Protein AF-A0A6C0K8R7-F1 (afdb_monomer)

Structure (mmCIF, N/CA/C/O backbone):
data_AF-A0A6C0K8R7-F1
#
_entry.id   AF-A0A6C0K8R7-F1
#
loop_
_atom_site.group_PDB
_atom_site.id
_atom_site.type_symbol
_atom_site.label_atom_id
_atom_site.label_alt_id
_atom_site.label_comp_id
_atom_site.label_asym_id
_atom_site.label_entity_id
_atom_site.label_seq_id
_atom_site.pdbx_PDB_ins_code
_atom_site.Cartn_x
_atom_site.Cartn_y
_atom_site.Cartn_z
_atom_site.occupancy
_atom_site.B_iso_or_equiv
_atom_site.auth_seq_id
_atom_site.auth_comp_id
_atom_site.auth_asym_id
_atom_site.auth_atom_id
_atom_site.pdbx_PDB_model_num
ATOM 1 N N . MET A 1 1 ? -29.263 11.176 30.320 1.00 55.31 1 MET A N 1
ATOM 2 C CA . MET A 1 1 ? -29.793 11.569 28.993 1.00 55.31 1 MET A CA 1
ATOM 3 C C . MET A 1 1 ? -28.751 12.268 28.086 1.00 55.31 1 MET A C 1
ATOM 5 O O . MET A 1 1 ? -29.152 12.866 27.101 1.00 55.31 1 MET A O 1
ATOM 9 N N . ASN A 1 2 ? -27.428 12.122 28.298 1.00 63.12 2 ASN A N 1
ATOM 10 C CA . ASN A 1 2 ? -26.408 12.902 27.553 1.00 63.12 2 ASN A CA 1
ATOM 11 C C . ASN A 1 2 ? -25.729 12.202 26.350 1.00 63.12 2 ASN A C 1
ATOM 13 O O . ASN A 1 2 ? -24.960 12.848 25.650 1.00 63.12 2 ASN A O 1
ATOM 17 N N . ASN A 1 3 ? -26.002 10.924 26.054 1.00 65.94 3 ASN A N 1
ATOM 18 C CA . ASN A 1 3 ? -25.268 10.202 24.993 1.00 65.94 3 ASN A CA 1
ATOM 19 C C . ASN A 1 3 ? -25.673 10.565 23.552 1.00 65.94 3 ASN A C 1
ATOM 21 O O . ASN A 1 3 ? -24.883 10.367 22.636 1.00 65.94 3 ASN A O 1
ATOM 25 N N . HIS A 1 4 ? -26.871 11.112 23.328 1.00 65.06 4 HIS A N 1
ATOM 26 C CA . HIS A 1 4 ? -27.330 11.425 21.968 1.00 65.06 4 HIS A CA 1
ATOM 27 C C . HIS A 1 4 ? -26.683 12.673 21.353 1.00 65.06 4 HIS A C 1
ATOM 29 O O . HIS A 1 4 ? -26.629 12.763 20.130 1.00 65.06 4 HIS A O 1
ATOM 35 N N . HIS A 1 5 ? -26.190 13.615 22.166 1.00 70.00 5 HIS A N 1
ATOM 36 C CA . HIS A 1 5 ? -25.461 14.782 21.647 1.00 70.00 5 HIS A CA 1
ATOM 37 C C . HIS A 1 5 ? -24.105 14.366 21.061 1.00 70.00 5 HIS A C 1
ATOM 39 O O . HIS A 1 5 ? -23.798 14.711 19.928 1.00 70.00 5 HIS A O 1
ATOM 45 N N . ASN A 1 6 ? -23.384 13.488 21.763 1.00 82.12 6 ASN A N 1
ATOM 46 C CA . ASN A 1 6 ? -22.041 13.047 21.382 1.00 82.12 6 ASN A CA 1
ATOM 47 C C . ASN A 1 6 ? -22.001 12.333 20.010 1.00 82.12 6 ASN A C 1
ATOM 49 O O . ASN A 1 6 ? -21.079 12.514 19.224 1.00 82.12 6 ASN A O 1
ATOM 53 N N . ILE A 1 7 ? -23.049 11.571 19.671 1.00 82.50 7 ILE A N 1
ATOM 54 C CA . ILE A 1 7 ? -23.133 10.878 18.372 1.00 82.50 7 ILE A CA 1
ATOM 55 C C . ILE A 1 7 ? -23.306 11.864 17.210 1.00 82.50 7 ILE A C 1
ATOM 57 O O . ILE A 1 7 ? -22.739 11.648 16.141 1.00 82.50 7 ILE A O 1
ATOM 61 N N . ARG A 1 8 ? -24.087 12.935 17.395 1.00 83.50 8 ARG A N 1
ATOM 62 C CA . ARG A 1 8 ? -24.300 13.932 16.336 1.00 83.50 8 ARG A CA 1
ATOM 63 C C . ARG A 1 8 ? -23.049 14.756 16.074 1.00 83.50 8 ARG A C 1
ATOM 65 O O . ARG A 1 8 ? -22.740 15.000 14.913 1.00 83.50 8 ARG A O 1
ATOM 72 N N . ASP A 1 9 ? -22.335 15.129 17.129 1.00 87.00 9 ASP A N 1
ATOM 73 C CA . ASP A 1 9 ? -21.089 15.886 17.005 1.00 87.00 9 ASP A CA 1
ATOM 74 C C . ASP A 1 9 ? -20.040 15.058 16.248 1.00 87.00 9 ASP A C 1
ATOM 76 O O . ASP A 1 9 ? -19.484 15.518 15.254 1.00 87.00 9 ASP A O 1
ATOM 80 N N . TYR A 1 10 ? -19.903 13.772 16.592 1.00 86.06 10 TYR A N 1
ATOM 81 C CA . TYR A 1 10 ? -19.020 12.857 15.865 1.00 86.06 10 TYR A CA 1
ATOM 82 C C . TYR A 1 10 ? -19.413 12.684 14.386 1.00 86.06 10 TYR A C 1
ATOM 84 O O . TYR A 1 10 ? -18.556 12.617 13.509 1.00 86.06 10 TYR A O 1
ATOM 92 N N . GLN A 1 11 ? -20.713 12.629 14.076 1.00 85.50 11 GLN A N 1
ATOM 93 C CA . GLN A 1 11 ? -21.182 12.557 12.687 1.00 85.50 11 GLN A CA 1
ATOM 94 C C . GLN A 1 11 ? -20.815 13.810 11.887 1.00 85.50 11 GLN A C 1
ATOM 96 O O . GLN A 1 11 ? -20.447 13.693 10.718 1.00 85.50 11 GLN A O 1
ATOM 101 N N . LEU A 1 12 ? -20.904 14.994 12.496 1.00 90.25 12 LEU A N 1
ATOM 102 C CA . LEU A 1 12 ? -20.517 16.246 11.850 1.00 90.25 12 LEU A CA 1
ATOM 103 C C . LEU A 1 12 ? -19.013 16.295 11.565 1.00 90.25 12 LEU A C 1
ATOM 105 O O . LEU A 1 12 ? -18.632 16.685 10.461 1.00 90.25 12 LEU A O 1
ATOM 109 N N . ASP A 1 13 ? -18.182 15.831 12.499 1.00 90.19 13 ASP A N 1
ATOM 110 C CA . ASP A 1 13 ? -16.731 15.752 12.306 1.00 90.19 13 ASP A CA 1
ATOM 111 C C . ASP A 1 13 ? -16.371 14.815 11.145 1.00 90.19 13 ASP A C 1
ATOM 113 O O . ASP A 1 13 ? -15.632 15.198 10.237 1.00 90.19 13 ASP A O 1
ATOM 117 N N . VAL A 1 14 ? -16.985 13.627 11.086 1.00 86.75 14 VAL A N 1
ATOM 118 C CA . VAL A 1 14 ? -16.752 12.677 9.985 1.00 86.75 14 VAL A CA 1
ATOM 119 C C . VAL A 1 14 ? -17.174 13.263 8.632 1.00 86.75 14 VAL A C 1
ATOM 121 O O . VAL A 1 14 ? -16.470 13.084 7.638 1.00 86.75 14 VAL A O 1
ATOM 124 N N . LEU A 1 15 ? -18.303 13.978 8.565 1.00 90.19 15 LEU A N 1
ATOM 125 C CA . LEU A 1 15 ? -18.754 14.637 7.332 1.00 90.19 15 LEU A CA 1
ATOM 126 C C . LEU A 1 15 ? -17.816 15.775 6.905 1.00 90.19 15 LEU A C 1
ATOM 128 O O . LEU A 1 15 ? -17.571 15.957 5.706 1.00 90.19 15 LEU A O 1
ATOM 132 N N . SER A 1 16 ? -17.281 16.523 7.871 1.00 94.44 16 SER A N 1
ATOM 133 C CA . SER A 1 16 ? -16.274 17.559 7.633 1.00 94.44 16 SER A CA 1
ATOM 134 C C . SER A 1 16 ? -15.007 16.957 7.017 1.00 94.44 16 SER A C 1
ATOM 136 O O . SER A 1 16 ? -14.563 17.403 5.954 1.00 94.44 16 SER A O 1
ATOM 138 N N . ASP A 1 17 ? -14.494 15.872 7.600 1.00 91.19 17 ASP A N 1
ATOM 139 C CA . ASP A 1 17 ? -13.303 15.167 7.115 1.00 91.19 17 ASP A CA 1
ATOM 140 C C . ASP A 1 17 ? -13.504 14.576 5.715 1.00 91.19 17 ASP A C 1
ATOM 142 O O . ASP A 1 17 ? -12.627 14.683 4.850 1.00 91.19 17 ASP A O 1
ATOM 146 N N . LEU A 1 18 ? -14.682 14.006 5.448 1.00 90.81 18 LEU A N 1
ATOM 147 C CA . LEU A 1 18 ? -15.062 13.510 4.123 1.00 90.81 18 LEU A CA 1
ATOM 148 C C . LEU A 1 18 ? -15.020 14.631 3.077 1.00 90.81 18 LEU A C 1
ATOM 150 O O . LEU A 1 18 ? -14.434 14.480 2.001 1.00 90.81 18 LEU A O 1
ATOM 154 N N . THR A 1 19 ? -15.605 15.779 3.417 1.00 92.94 19 THR A N 1
ATOM 155 C CA . THR A 1 19 ? -15.665 16.952 2.538 1.00 92.94 19 THR A CA 1
ATOM 156 C C . THR A 1 19 ? -14.264 17.499 2.261 1.00 92.94 19 THR A C 1
ATOM 158 O O . THR A 1 19 ? -13.918 17.797 1.112 1.00 92.94 19 THR A O 1
ATOM 161 N N . PHE A 1 20 ? -13.422 17.577 3.294 1.00 95.56 20 PHE A N 1
ATOM 162 C CA . PHE A 1 20 ? -12.032 18.009 3.175 1.00 95.56 20 PHE A CA 1
ATOM 163 C C . PHE A 1 20 ? -11.189 17.045 2.326 1.00 95.56 20 PHE A C 1
ATOM 165 O O . PHE A 1 20 ? -10.440 17.483 1.443 1.00 95.56 20 PHE A O 1
ATOM 172 N N . SER A 1 21 ? -11.336 15.736 2.548 1.00 91.62 21 SER A N 1
ATOM 173 C CA . SER A 1 21 ? -10.687 14.679 1.764 1.00 91.62 21 SER A CA 1
ATOM 174 C C . SER A 1 21 ? -11.024 14.816 0.281 1.00 91.62 21 SER A C 1
ATOM 176 O O . SER A 1 21 ? -10.126 14.813 -0.567 1.00 91.62 21 SER A O 1
ATOM 178 N N . ARG A 1 22 ? -12.301 15.052 -0.037 1.00 93.62 22 ARG A N 1
ATOM 179 C CA . ARG A 1 22 ? -12.772 15.236 -1.411 1.00 93.62 22 ARG A CA 1
ATOM 180 C C . ARG A 1 22 ? -12.157 16.459 -2.070 1.00 93.62 22 ARG A C 1
ATOM 182 O O . ARG A 1 22 ? -11.615 16.358 -3.173 1.00 93.62 22 ARG A O 1
ATOM 189 N N . ALA A 1 23 ? -12.201 17.609 -1.400 1.00 91.94 23 ALA A N 1
ATOM 190 C CA . ALA A 1 23 ? -11.602 18.837 -1.915 1.00 91.94 23 ALA A CA 1
ATOM 191 C C . ALA A 1 23 ? -10.094 18.663 -2.172 1.00 91.94 23 ALA A C 1
ATOM 193 O O . ALA A 1 23 ? -9.583 19.068 -3.219 1.00 91.94 23 ALA A O 1
ATOM 194 N N . SER A 1 24 ? -9.392 18.002 -1.249 1.00 89.81 24 SER A N 1
ATOM 195 C CA . SER A 1 24 ? -7.961 17.711 -1.363 1.00 89.81 24 SER A CA 1
ATOM 196 C C . SER A 1 24 ? -7.645 16.766 -2.523 1.00 89.81 24 SER A C 1
ATOM 198 O O . SER A 1 24 ? -6.700 17.017 -3.278 1.00 89.81 24 SER A O 1
ATOM 200 N N . PHE A 1 25 ? -8.449 15.714 -2.703 1.00 92.25 25 PHE A N 1
ATOM 201 C CA . PHE A 1 25 ? -8.304 14.750 -3.791 1.00 92.25 25 PHE A CA 1
ATOM 202 C C . PHE A 1 25 ? -8.411 15.439 -5.155 1.00 92.25 25 PHE A C 1
ATOM 204 O O . PHE A 1 25 ? -7.473 15.363 -5.949 1.00 92.25 25 PHE A O 1
ATOM 211 N N . PHE A 1 26 ? -9.486 16.194 -5.398 1.00 91.25 26 PHE A N 1
ATOM 212 C CA . PHE A 1 26 ? -9.700 16.861 -6.687 1.00 91.25 26 PHE A CA 1
ATOM 213 C C . PHE A 1 26 ? -8.732 18.023 -6.942 1.00 91.25 26 PHE A C 1
ATOM 215 O O . PHE A 1 26 ? -8.341 18.244 -8.086 1.00 91.25 26 PHE A O 1
ATOM 222 N N . ARG A 1 27 ? -8.288 18.744 -5.901 1.00 90.81 27 ARG A N 1
ATOM 223 C CA . ARG A 1 27 ? -7.300 19.826 -6.056 1.00 90.81 27 ARG A CA 1
ATOM 224 C C . ARG A 1 27 ? -5.923 19.299 -6.456 1.00 90.81 27 ARG A C 1
ATOM 226 O O . ARG A 1 27 ? -5.263 19.912 -7.287 1.00 90.81 27 ARG A O 1
ATOM 233 N N . ARG A 1 28 ? -5.468 18.200 -5.848 1.00 86.88 28 ARG A N 1
ATOM 234 C CA . ARG A 1 28 ? -4.124 17.650 -6.107 1.00 86.88 28 ARG A CA 1
ATOM 235 C C . ARG A 1 28 ? -4.037 16.853 -7.398 1.00 86.88 28 ARG A C 1
ATOM 237 O O . ARG A 1 28 ? -2.936 16.617 -7.881 1.00 86.88 28 ARG A O 1
ATOM 244 N N . HIS A 1 29 ? -5.171 16.445 -7.951 1.00 86.69 29 HIS A N 1
ATOM 245 C CA . HIS A 1 29 ? -5.168 15.506 -9.049 1.00 86.69 29 HIS A CA 1
ATOM 246 C C . HIS A 1 29 ? -6.162 15.905 -10.151 1.00 86.69 29 HIS A C 1
ATOM 248 O O . HIS A 1 29 ? -7.193 15.275 -10.377 1.00 86.69 29 HIS A O 1
ATOM 254 N N . SER A 1 30 ? -5.828 16.959 -10.888 1.00 81.31 30 SER A N 1
ATOM 255 C CA . SER A 1 30 ? -6.602 17.412 -12.051 1.00 81.31 30 SER A CA 1
ATOM 256 C C . SER A 1 30 ? -6.509 16.472 -13.268 1.00 81.31 30 SER A C 1
ATOM 258 O O . SER A 1 30 ? -7.314 16.594 -14.186 1.00 81.31 30 SER A O 1
ATOM 260 N N . GLY A 1 31 ? -5.563 15.522 -13.276 1.00 89.12 31 GLY A N 1
ATOM 261 C CA . GLY A 1 31 ? -5.297 14.600 -14.391 1.00 89.12 31 GLY A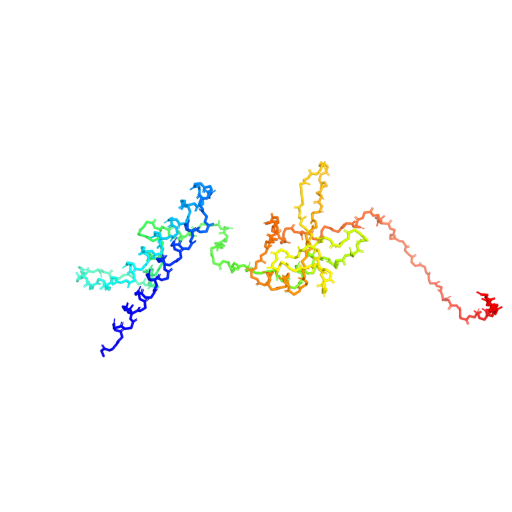 CA 1
ATOM 262 C C . GLY A 1 31 ? -5.511 13.112 -14.088 1.00 89.12 31 GLY A C 1
ATOM 263 O O . GLY A 1 31 ? -4.895 12.272 -14.740 1.00 89.12 31 GLY A O 1
ATOM 264 N N . ILE A 1 32 ? -6.314 12.752 -13.080 1.00 87.62 32 ILE A N 1
ATOM 265 C CA . ILE A 1 32 ? -6.469 11.338 -12.692 1.00 87.62 32 ILE A CA 1
ATOM 266 C C . ILE A 1 32 ? -7.195 10.546 -13.785 1.00 87.62 32 ILE A C 1
ATOM 268 O O . ILE A 1 32 ? -8.235 10.990 -14.280 1.00 87.62 32 ILE A O 1
ATOM 272 N N . PRO A 1 33 ? -6.752 9.310 -14.071 1.00 90.31 33 PRO A N 1
ATOM 273 C CA . PRO A 1 33 ? -7.563 8.330 -14.775 1.00 90.31 33 PRO A CA 1
ATOM 274 C C . PRO A 1 33 ? -8.977 8.190 -14.184 1.00 90.31 33 PRO A C 1
ATOM 276 O O . PRO A 1 33 ? -9.167 7.960 -12.988 1.00 90.31 33 PRO A O 1
ATOM 279 N N . LEU A 1 34 ? -9.987 8.234 -15.051 1.00 86.88 34 LEU A N 1
ATOM 280 C CA . LEU A 1 34 ? -11.407 8.243 -14.678 1.00 86.88 34 LEU A CA 1
ATOM 281 C C . LEU A 1 34 ? -11.838 7.058 -13.783 1.00 86.88 34 LEU A C 1
ATOM 283 O O . LEU A 1 34 ? -12.767 7.185 -12.986 1.00 86.88 34 LEU A O 1
ATOM 287 N N . HIS A 1 35 ? -11.152 5.913 -13.868 1.00 86.62 35 HIS A N 1
ATOM 288 C CA . HIS A 1 35 ? -11.441 4.743 -13.032 1.00 86.62 35 HIS A CA 1
ATOM 289 C C . HIS A 1 35 ? -11.125 4.965 -11.540 1.00 86.62 35 HIS A C 1
ATOM 291 O O . HIS A 1 35 ? -11.886 4.507 -10.690 1.00 86.62 35 HIS A O 1
ATOM 297 N N . LEU A 1 36 ? -10.062 5.705 -11.204 1.00 81.69 36 LEU A N 1
ATOM 298 C CA . LEU A 1 36 ? -9.713 6.008 -9.809 1.00 81.69 36 LEU A CA 1
ATOM 299 C C . LEU A 1 36 ? -10.690 7.014 -9.201 1.00 81.69 36 LEU A C 1
ATOM 301 O O . LEU A 1 36 ? -11.066 6.870 -8.042 1.00 81.69 36 LEU A O 1
ATOM 305 N N . ILE A 1 37 ? -11.161 7.979 -9.999 1.00 90.94 37 ILE A N 1
ATOM 306 C CA . ILE A 1 37 ? -12.223 8.907 -9.585 1.00 90.94 37 ILE A CA 1
ATOM 307 C C . ILE A 1 37 ? -13.489 8.119 -9.225 1.00 90.94 37 ILE A C 1
ATOM 309 O O . ILE A 1 37 ? -14.072 8.337 -8.167 1.00 90.94 37 ILE A O 1
ATOM 313 N N . ARG A 1 38 ? -13.890 7.150 -10.061 1.00 87.94 38 ARG A N 1
ATOM 314 C CA . ARG A 1 38 ? -15.043 6.280 -9.768 1.00 87.94 38 ARG A CA 1
ATOM 315 C C . ARG A 1 38 ? -14.850 5.465 -8.494 1.00 87.94 38 ARG A C 1
A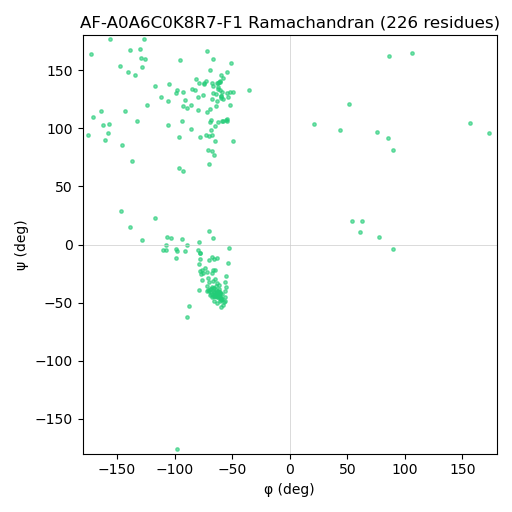TOM 317 O O . ARG A 1 38 ? -15.782 5.356 -7.707 1.00 87.94 38 ARG A O 1
ATOM 324 N N . MET A 1 39 ? -13.659 4.907 -8.290 1.00 82.94 39 MET A N 1
ATOM 325 C CA . MET A 1 39 ? -13.352 4.134 -7.088 1.00 82.94 39 MET A CA 1
ATOM 326 C C . MET A 1 39 ? -13.432 5.003 -5.825 1.00 82.94 39 MET A C 1
ATOM 328 O O . MET A 1 39 ? -14.056 4.592 -4.851 1.00 82.94 39 MET A O 1
ATOM 332 N N . TYR A 1 40 ? -12.880 6.221 -5.868 1.00 90.62 40 TYR A N 1
ATOM 333 C CA . TYR A 1 40 ? -12.981 7.190 -4.776 1.00 90.62 40 TYR A CA 1
ATOM 334 C C . TYR A 1 40 ? -14.444 7.519 -4.445 1.00 90.62 40 TYR A C 1
ATOM 336 O O . TYR A 1 40 ? -14.865 7.354 -3.303 1.00 90.62 40 TYR A O 1
ATOM 344 N N . LEU A 1 41 ? -15.241 7.894 -5.452 1.00 90.31 41 LEU A N 1
ATOM 345 C CA . LEU A 1 41 ? -16.658 8.236 -5.271 1.00 90.31 41 LEU A CA 1
ATOM 346 C C . LEU A 1 41 ? -17.492 7.047 -4.764 1.00 90.31 41 LEU A C 1
ATOM 348 O O . LEU A 1 41 ? -18.439 7.232 -3.998 1.00 90.31 41 LEU A O 1
ATOM 352 N N . ASN A 1 42 ? -17.151 5.819 -5.166 1.00 87.75 42 ASN A N 1
ATOM 353 C CA . ASN A 1 42 ? -17.820 4.617 -4.670 1.00 87.75 42 ASN A CA 1
ATOM 354 C C . ASN A 1 42 ? -17.533 4.396 -3.177 1.00 87.75 42 ASN A C 1
ATOM 356 O O . ASN A 1 42 ? -18.458 4.156 -2.404 1.00 87.75 42 ASN A O 1
ATOM 360 N N . ASN A 1 43 ? -16.275 4.548 -2.754 1.00 83.38 43 ASN A N 1
ATOM 361 C CA . ASN A 1 43 ? -15.898 4.456 -1.342 1.00 83.38 43 ASN A CA 1
ATOM 362 C C . ASN A 1 43 ? -16.555 5.572 -0.511 1.00 83.38 43 ASN A C 1
ATOM 364 O O . ASN A 1 43 ? -17.074 5.304 0.572 1.00 83.38 43 ASN A O 1
ATOM 368 N N . GLU A 1 44 ? -16.602 6.799 -1.043 1.00 91.31 44 GLU A N 1
ATOM 369 C CA . GLU A 1 44 ? -17.312 7.938 -0.440 1.00 91.31 44 GLU A CA 1
ATOM 370 C C . GLU A 1 44 ? -18.794 7.593 -0.208 1.00 91.31 44 GLU A C 1
ATOM 372 O O . GLU A 1 44 ? -19.316 7.729 0.898 1.00 91.31 44 GLU A O 1
ATOM 377 N N . THR A 1 45 ? -19.453 7.042 -1.231 1.00 89.69 45 THR A N 1
ATOM 378 C CA . THR A 1 45 ? -20.863 6.625 -1.172 1.00 89.69 45 THR A CA 1
ATOM 379 C C . THR A 1 45 ? -21.093 5.518 -0.140 1.00 89.69 45 THR A C 1
ATOM 381 O O . THR A 1 45 ? -22.091 5.535 0.582 1.00 89.69 45 THR A O 1
ATOM 384 N N . GLN A 1 46 ? -20.180 4.549 -0.035 1.00 84.81 46 GLN A N 1
ATOM 385 C CA . GLN A 1 46 ? -20.275 3.478 0.959 1.00 84.81 46 GLN A CA 1
ATOM 386 C C . GLN A 1 46 ? -20.168 4.013 2.389 1.00 84.81 46 GLN A C 1
ATOM 388 O O . GLN A 1 46 ? -20.986 3.640 3.229 1.00 84.81 46 GLN A O 1
ATOM 393 N N . MET A 1 47 ? -19.231 4.928 2.659 1.00 84.44 47 MET A N 1
ATOM 394 C CA . MET A 1 47 ? -19.127 5.568 3.974 1.00 84.44 47 MET A CA 1
ATOM 395 C C . MET A 1 47 ? -20.387 6.364 4.320 1.00 84.44 47 MET A C 1
ATOM 397 O O . MET A 1 47 ? -20.910 6.223 5.424 1.00 84.44 47 MET A O 1
ATOM 401 N N . MET A 1 48 ? -20.930 7.130 3.369 1.00 87.25 48 MET A N 1
ATOM 402 C CA . MET A 1 48 ? -22.173 7.881 3.581 1.00 87.25 48 MET A CA 1
ATOM 403 C C . MET A 1 48 ? -23.360 6.964 3.899 1.00 87.25 48 MET A C 1
ATOM 405 O O . MET A 1 48 ? -24.140 7.257 4.801 1.00 87.25 48 MET A O 1
ATOM 409 N N . ASN A 1 49 ? -23.472 5.818 3.221 1.00 87.06 49 ASN A N 1
ATOM 410 C CA . ASN A 1 49 ? -24.512 4.830 3.515 1.00 87.06 49 ASN A CA 1
ATOM 411 C C . ASN A 1 49 ? -24.357 4.197 4.906 1.00 87.06 49 ASN A C 1
ATOM 413 O O . ASN A 1 49 ? -25.357 3.922 5.569 1.00 87.06 49 ASN A O 1
ATOM 417 N N . LEU A 1 50 ? -23.125 3.950 5.357 1.00 83.06 50 LEU A N 1
ATOM 418 C CA . LEU A 1 50 ? -22.871 3.445 6.708 1.00 83.06 50 LEU A CA 1
ATOM 419 C C . LEU A 1 50 ? -23.263 4.479 7.763 1.00 83.06 50 LEU A C 1
ATOM 421 O O . LEU A 1 50 ? -23.946 4.133 8.724 1.00 83.06 50 LEU A O 1
ATOM 425 N N . LEU A 1 51 ? -22.897 5.746 7.558 1.00 85.88 51 LEU A N 1
ATOM 426 C CA . LEU A 1 51 ? -23.285 6.836 8.451 1.00 85.88 51 LEU A CA 1
ATOM 427 C C . LEU A 1 51 ? -24.806 7.010 8.502 1.00 85.88 51 LEU A C 1
ATOM 429 O O . LEU A 1 51 ? -25.353 7.119 9.598 1.00 85.88 51 LEU A O 1
ATOM 433 N N . ASP A 1 52 ? -25.501 6.943 7.359 1.00 87.88 52 ASP A N 1
ATOM 434 C CA . ASP A 1 52 ? -26.970 6.978 7.316 1.00 87.88 52 ASP A CA 1
ATOM 435 C C . ASP A 1 52 ? -27.571 5.848 8.162 1.00 87.88 52 ASP A C 1
ATOM 437 O O . ASP A 1 52 ? -28.395 6.093 9.045 1.00 87.88 52 ASP A O 1
ATOM 441 N N . ARG A 1 53 ? -27.097 4.610 7.976 1.00 84.31 53 ARG A N 1
ATOM 442 C CA . ARG A 1 53 ? -27.565 3.454 8.757 1.00 84.31 53 ARG A CA 1
ATOM 443 C C . ARG A 1 53 ? -27.317 3.610 10.254 1.00 84.31 53 ARG A C 1
ATOM 445 O O . ARG A 1 53 ? -28.199 3.270 11.035 1.00 84.31 53 ARG A O 1
ATOM 452 N N . LEU A 1 54 ? -26.156 4.127 10.650 1.00 82.31 54 LEU A N 1
ATOM 453 C CA . LEU A 1 54 ? -25.810 4.356 12.056 1.00 82.31 54 LEU A CA 1
ATOM 454 C C . LEU A 1 54 ? -26.598 5.517 12.676 1.00 82.31 54 LEU A C 1
ATOM 456 O O . LEU A 1 54 ? -26.839 5.528 13.880 1.00 82.31 54 LEU A O 1
ATOM 460 N N . SER A 1 55 ? -26.997 6.497 11.864 1.00 84.31 55 SER A N 1
ATOM 461 C CA . SER A 1 55 ? -27.797 7.640 12.309 1.00 84.31 55 SER A CA 1
ATOM 462 C C . SER A 1 55 ? -29.278 7.314 12.492 1.00 84.31 55 SER A C 1
ATOM 464 O O . SER A 1 55 ? -29.965 8.001 13.254 1.00 84.31 55 SER A O 1
ATOM 466 N N . ARG A 1 56 ? -29.782 6.266 11.826 1.00 84.81 56 ARG A N 1
ATOM 467 C CA . ARG A 1 56 ? -31.172 5.842 11.987 1.00 84.81 56 ARG A CA 1
ATOM 468 C C . ARG A 1 56 ? -31.374 5.300 13.402 1.00 84.81 56 ARG A C 1
ATOM 470 O O . ARG A 1 56 ? -30.671 4.372 13.805 1.00 84.81 56 ARG A O 1
ATOM 477 N N . PRO A 1 57 ? -32.347 5.832 14.163 1.00 82.50 57 PRO A N 1
ATOM 478 C CA . PRO A 1 57 ? -32.719 5.213 15.421 1.00 82.50 57 PRO A CA 1
ATOM 479 C C . PRO A 1 57 ? -33.154 3.765 15.150 1.00 82.50 57 PRO A C 1
ATOM 481 O O . PRO A 1 57 ? -33.770 3.506 14.108 1.00 82.50 57 PRO A O 1
ATOM 484 N N . PRO A 1 58 ? -32.840 2.818 16.053 1.00 76.12 58 PRO A N 1
ATOM 485 C CA . PRO A 1 58 ? -33.301 1.447 15.907 1.00 76.12 58 PRO A CA 1
ATOM 486 C C . PRO A 1 58 ? -34.818 1.479 15.737 1.00 76.12 58 PRO A C 1
ATOM 488 O O . PRO A 1 58 ? -35.516 2.120 16.529 1.00 76.12 58 PRO A O 1
ATOM 491 N N . LEU A 1 59 ? -35.317 0.842 14.672 1.00 77.56 59 LEU A N 1
ATOM 492 C CA . LEU A 1 59 ? -36.753 0.707 14.458 1.00 77.56 59 LEU A CA 1
ATOM 493 C C . LEU A 1 59 ? -37.335 0.135 15.747 1.00 77.56 59 LEU A C 1
ATOM 495 O O . LEU A 1 59 ? -36.909 -0.933 16.194 1.00 77.56 59 LEU A O 1
ATOM 499 N N . GLN A 1 60 ? -38.255 0.877 16.373 1.00 80.06 60 GLN A N 1
ATOM 500 C CA . GLN A 1 60 ? -38.976 0.354 17.524 1.00 80.06 60 GLN A CA 1
ATOM 501 C C . GLN A 1 60 ? -39.548 -1.001 17.112 1.00 80.06 60 GLN A C 1
ATOM 503 O O . GLN A 1 60 ? -40.105 -1.087 16.011 1.00 80.06 60 GLN A O 1
ATOM 508 N N . PRO A 1 61 ? -39.368 -2.050 17.934 1.00 69.56 61 PRO A N 1
ATOM 509 C CA . PRO A 1 61 ? -39.880 -3.366 17.609 1.00 69.56 61 PRO A CA 1
ATOM 510 C C . PRO A 1 61 ? -41.374 -3.219 17.339 1.00 69.56 61 PRO A C 1
ATOM 512 O O . PRO A 1 61 ? -42.159 -2.932 18.242 1.00 69.56 61 PRO A O 1
ATOM 515 N N . GLN A 1 62 ? -41.749 -3.348 16.065 1.00 76.19 62 GLN A N 1
ATOM 516 C CA . GLN A 1 62 ? -43.140 -3.515 15.686 1.00 76.19 62 GLN A CA 1
ATOM 517 C C . GLN A 1 62 ? -43.636 -4.724 16.483 1.00 76.19 62 GLN A C 1
ATOM 519 O O . GLN A 1 62 ? -42.918 -5.729 16.518 1.00 76.19 62 GLN A O 1
ATOM 524 N N . PRO A 1 63 ? -44.786 -4.633 17.173 1.00 73.44 63 PRO A N 1
ATOM 525 C CA . PRO A 1 63 ? -45.325 -5.760 17.914 1.00 73.44 63 PRO A CA 1
ATOM 526 C C . PRO A 1 63 ? -45.455 -6.938 16.949 1.00 73.44 63 PRO A C 1
ATOM 528 O O . PRO A 1 63 ? -46.280 -6.929 16.036 1.00 73.44 63 PRO A O 1
ATOM 531 N N . LEU A 1 64 ? -44.558 -7.910 17.110 1.00 64.44 64 LEU A N 1
ATOM 532 C CA . LEU A 1 64 ? -44.542 -9.114 16.301 1.00 64.44 64 LEU A CA 1
ATOM 533 C C . LEU A 1 64 ? -45.862 -9.850 16.564 1.00 64.44 64 LEU A C 1
ATOM 535 O O . LEU A 1 64 ? -46.247 -9.992 17.730 1.00 64.44 64 LEU A O 1
ATOM 539 N N . PRO A 1 65 ? -46.564 -10.336 15.525 1.00 74.50 65 PRO A N 1
ATOM 540 C CA . PRO A 1 65 ? -47.609 -11.326 15.742 1.00 74.50 65 PRO A CA 1
ATOM 541 C C . PRO A 1 65 ? -47.002 -12.515 16.514 1.00 74.50 65 PRO A C 1
ATOM 543 O O . PRO A 1 65 ? -45.807 -12.777 16.370 1.00 74.50 65 PRO A O 1
ATOM 546 N N . PRO A 1 66 ? -47.772 -13.217 17.360 1.00 64.25 66 PRO A N 1
ATOM 547 C CA . PRO A 1 66 ? -47.244 -14.273 18.218 1.00 64.25 66 PRO A CA 1
ATOM 548 C C . PRO A 1 66 ? -46.587 -15.379 17.378 1.00 64.25 66 PRO A C 1
ATOM 550 O O . PRO A 1 66 ? -47.267 -16.160 16.716 1.00 64.25 66 PRO A O 1
ATOM 553 N N . ILE A 1 67 ? -45.253 -15.424 17.402 1.00 56.31 67 ILE A N 1
ATOM 554 C CA . ILE A 1 67 ? -44.442 -16.456 16.751 1.00 56.31 67 ILE A CA 1
ATOM 555 C C . ILE A 1 67 ? -44.202 -17.572 17.767 1.00 56.31 67 ILE A C 1
ATOM 557 O O . ILE A 1 67 ? -43.719 -17.339 18.876 1.00 56.31 67 ILE A O 1
ATOM 561 N N . GLN A 1 68 ? -44.573 -18.789 17.375 1.00 53.69 68 GLN A N 1
ATOM 562 C CA . GLN A 1 68 ? -44.345 -20.011 18.136 1.00 53.69 68 GLN A CA 1
ATOM 563 C C . GLN A 1 68 ? -42.838 -20.272 18.263 1.00 53.69 68 GLN A C 1
ATOM 565 O O . GLN A 1 68 ? -42.094 -20.226 17.288 1.00 53.69 68 GLN A O 1
ATOM 570 N N . THR A 1 69 ? -42.392 -20.516 19.490 1.00 42.94 69 THR A N 1
ATOM 571 C CA . THR A 1 69 ? -40.988 -20.663 19.873 1.00 42.94 69 THR A CA 1
ATOM 572 C C . THR A 1 69 ? -40.396 -21.980 19.371 1.00 42.94 69 THR A C 1
ATOM 574 O O . THR A 1 69 ? -40.742 -23.042 19.890 1.00 42.94 69 THR A O 1
ATOM 577 N N . THR A 1 70 ? -39.435 -21.919 18.452 1.00 48.28 70 THR A N 1
ATOM 578 C CA . THR A 1 70 ? -38.418 -22.970 18.304 1.00 48.28 70 THR A CA 1
ATOM 579 C C . THR A 1 70 ? -37.060 -22.412 18.711 1.00 48.28 70 THR A C 1
ATOM 581 O O . THR A 1 70 ? -36.658 -21.333 18.291 1.00 48.28 70 THR A O 1
ATOM 584 N N . SER A 1 71 ? -36.431 -23.139 19.628 1.00 49.66 71 SER A N 1
ATOM 585 C CA . SER A 1 71 ? -35.243 -22.801 20.407 1.00 49.66 71 SER A CA 1
ATOM 586 C C . SER A 1 71 ? -33.953 -22.736 19.579 1.00 49.66 71 SER A C 1
ATOM 588 O O . SER A 1 71 ? -33.782 -23.544 18.670 1.00 49.66 71 SER A O 1
ATOM 590 N N . LEU A 1 72 ? -33.039 -21.871 20.048 1.00 54.84 72 LEU A N 1
ATOM 591 C CA . LEU A 1 72 ? -31.627 -21.643 19.684 1.00 54.84 72 LEU A CA 1
ATOM 592 C C . LEU A 1 72 ? -31.368 -20.693 18.505 1.00 54.84 72 LEU A C 1
ATOM 594 O O . LEU A 1 72 ? -31.211 -21.140 17.379 1.00 54.84 72 LEU A O 1
ATOM 598 N N . ASP A 1 73 ? -31.180 -19.399 18.800 1.00 42.84 73 ASP A N 1
ATOM 599 C CA . ASP A 1 73 ? -30.557 -18.463 17.855 1.00 42.84 73 ASP A CA 1
ATOM 600 C C . ASP A 1 73 ? -29.652 -17.434 18.555 1.00 42.84 73 ASP A C 1
ATOM 602 O O . ASP A 1 73 ? -30.082 -16.584 19.338 1.00 42.84 73 ASP A O 1
ATOM 606 N N . ILE A 1 74 ? -28.361 -17.527 18.242 1.00 54.06 74 ILE A N 1
ATOM 607 C CA . ILE A 1 74 ? -27.369 -16.456 18.387 1.00 54.06 74 ILE A CA 1
ATOM 608 C C . ILE A 1 74 ? -27.825 -15.316 17.454 1.00 54.06 74 ILE A C 1
ATOM 610 O O . ILE A 1 74 ? -28.276 -15.612 16.350 1.00 54.06 74 ILE A O 1
ATOM 614 N N . PRO A 1 75 ? -27.748 -14.022 17.822 1.00 50.28 75 PRO A N 1
ATOM 615 C CA . PRO A 1 75 ? -28.393 -12.961 17.048 1.00 50.28 75 PRO A CA 1
ATOM 616 C C . PRO A 1 75 ? -27.751 -12.769 15.658 1.00 50.28 75 PRO A C 1
ATOM 618 O O . PRO A 1 75 ? -26.820 -11.985 15.479 1.00 50.28 75 PRO A O 1
ATOM 621 N N . ILE A 1 76 ? -28.336 -13.427 14.651 1.00 56.09 76 ILE A N 1
ATOM 622 C CA . ILE A 1 76 ? -28.088 -13.294 13.199 1.00 56.09 76 ILE A CA 1
ATOM 623 C C . ILE A 1 76 ? -28.220 -11.834 12.710 1.00 56.09 76 ILE A C 1
ATOM 625 O O . ILE A 1 76 ? -27.687 -11.463 11.662 1.00 56.09 76 ILE A O 1
ATOM 629 N N . ASN A 1 77 ? -28.842 -10.962 13.511 1.00 54.06 77 ASN A N 1
ATOM 630 C CA . ASN A 1 77 ? -29.035 -9.542 13.219 1.00 54.06 77 ASN A CA 1
ATOM 631 C C . ASN A 1 77 ? -27.740 -8.769 12.925 1.00 54.06 77 ASN A C 1
ATOM 633 O O . ASN A 1 77 ? -27.773 -7.850 12.112 1.00 54.06 77 ASN A O 1
ATOM 637 N N . LEU A 1 78 ? -26.596 -9.122 13.526 1.00 56.62 78 LEU A N 1
ATOM 638 C CA . LEU A 1 78 ? -25.352 -8.384 13.259 1.00 56.62 78 LEU A CA 1
ATOM 639 C C . LEU A 1 78 ? -24.819 -8.654 11.841 1.00 56.62 78 LEU A C 1
ATOM 641 O O . LEU A 1 78 ? -24.361 -7.744 11.153 1.00 56.62 78 LEU A O 1
ATOM 645 N N . ILE A 1 79 ? -24.930 -9.903 11.385 1.00 53.25 79 ILE A N 1
ATOM 646 C CA . ILE A 1 79 ? -24.466 -10.335 10.061 1.00 53.25 79 ILE A CA 1
ATOM 647 C C . ILE A 1 79 ? -25.391 -9.758 8.979 1.00 53.25 79 ILE A C 1
ATOM 649 O O . ILE A 1 79 ? -24.932 -9.243 7.961 1.00 53.25 79 ILE A O 1
ATOM 653 N N . GLN A 1 80 ? -26.698 -9.733 9.234 1.00 53.19 80 GLN A N 1
ATOM 654 C CA . GLN A 1 80 ? -27.675 -9.157 8.309 1.00 53.19 80 GLN A CA 1
ATOM 655 C C . GLN A 1 80 ? -27.519 -7.632 8.152 1.00 53.19 80 GLN A C 1
ATOM 657 O O . GLN A 1 80 ? -27.734 -7.094 7.063 1.00 53.19 80 GLN A O 1
ATOM 662 N N . LEU A 1 81 ? -27.071 -6.937 9.207 1.00 59.12 81 LEU A N 1
ATOM 663 C CA . LEU A 1 81 ? -26.773 -5.501 9.173 1.00 59.12 81 LEU A CA 1
ATOM 664 C C . LEU A 1 81 ? -25.536 -5.174 8.315 1.00 59.12 81 LEU A C 1
ATOM 666 O O . LEU A 1 81 ? -25.518 -4.163 7.607 1.00 59.12 81 LEU A O 1
ATOM 670 N N . LEU A 1 82 ? -24.515 -6.036 8.376 1.00 58.53 82 LEU A N 1
ATOM 671 C CA . LEU A 1 82 ? -23.240 -5.872 7.673 1.00 58.53 82 LEU A CA 1
ATOM 672 C C . LEU A 1 82 ? -23.323 -6.251 6.189 1.00 58.53 82 LEU A C 1
ATOM 674 O O . LEU A 1 82 ? -22.757 -5.546 5.357 1.00 58.53 82 LEU A O 1
ATOM 678 N N . PHE A 1 83 ? -24.057 -7.311 5.839 1.00 64.88 83 PHE A N 1
ATOM 679 C CA . PHE A 1 83 ? -24.046 -7.863 4.477 1.00 64.88 83 PHE A CA 1
ATOM 680 C C . PHE A 1 83 ? -25.357 -7.649 3.692 1.00 64.88 83 PHE A C 1
ATOM 682 O O . PHE A 1 83 ? -25.407 -7.903 2.490 1.00 64.88 83 PHE A O 1
ATOM 689 N N . GLY A 1 84 ? -26.395 -7.091 4.326 1.00 47.34 84 GLY A N 1
ATOM 690 C CA . GLY A 1 84 ? -27.689 -6.806 3.698 1.00 47.34 84 GLY A CA 1
ATOM 691 C C . GLY A 1 84 ? -28.658 -7.992 3.731 1.00 47.34 84 GLY A C 1
ATOM 692 O O . GLY A 1 84 ? -28.273 -9.142 3.920 1.00 47.34 84 GLY A O 1
ATOM 693 N N . SER A 1 85 ? -29.949 -7.715 3.530 1.00 52.66 85 SER A N 1
ATOM 694 C CA . SER A 1 85 ? -31.057 -8.679 3.662 1.00 52.66 85 SER A CA 1
ATOM 695 C C . SER A 1 85 ? -31.026 -9.855 2.675 1.00 52.66 85 SER A C 1
ATOM 697 O O . SER A 1 85 ? -31.742 -10.827 2.889 1.00 52.66 85 SER A O 1
ATOM 699 N N . ASN A 1 86 ? -30.174 -9.795 1.646 1.00 48.47 86 ASN A N 1
ATOM 700 C CA . ASN A 1 86 ? -29.978 -10.865 0.662 1.00 48.47 86 ASN A CA 1
ATOM 701 C C . ASN A 1 86 ? -28.645 -11.613 0.839 1.00 48.47 86 ASN A C 1
ATOM 703 O O . ASN A 1 86 ? -28.293 -12.438 -0.001 1.00 48.47 86 ASN A O 1
ATOM 707 N N . ALA A 1 87 ? -27.881 -11.335 1.899 1.00 49.06 87 ALA A N 1
ATOM 708 C CA . ALA A 1 87 ? -26.674 -12.088 2.197 1.00 49.06 87 ALA A CA 1
ATOM 709 C C . ALA A 1 87 ? -27.039 -13.422 2.849 1.00 49.06 87 ALA A C 1
ATOM 711 O O . ALA A 1 87 ? -27.197 -13.536 4.064 1.00 49.06 87 ALA A O 1
ATOM 712 N N . THR A 1 88 ? -27.185 -14.451 2.021 1.00 48.03 88 THR A N 1
ATOM 713 C CA . THR A 1 88 ? -27.284 -15.830 2.489 1.00 48.03 88 THR A CA 1
ATOM 714 C C . THR A 1 88 ? -25.902 -16.280 2.961 1.00 48.03 88 THR A C 1
ATOM 716 O O . THR A 1 88 ? -25.073 -16.725 2.172 1.00 48.03 88 THR A O 1
ATOM 719 N N . VAL A 1 89 ? -25.627 -16.155 4.260 1.00 52.84 89 VAL A N 1
ATOM 720 C CA . VAL A 1 89 ? -24.539 -16.899 4.909 1.00 52.84 89 VAL A CA 1
ATOM 721 C C . VAL A 1 89 ? -24.967 -18.361 4.916 1.00 52.84 89 VAL A C 1
ATOM 723 O O . VAL A 1 89 ? -25.806 -18.775 5.713 1.00 52.84 89 VAL A O 1
ATOM 726 N N . GLY A 1 90 ? -24.468 -19.132 3.954 1.00 47.22 90 GLY A N 1
ATOM 727 C CA . GLY A 1 90 ? -24.745 -20.558 3.878 1.00 47.22 90 GLY A CA 1
ATOM 728 C C . GLY A 1 90 ? -24.192 -21.264 5.112 1.00 47.22 90 GLY A C 1
ATOM 729 O O . GLY A 1 90 ? -22.991 -21.500 5.203 1.00 47.22 90 GLY A O 1
ATOM 730 N N . LEU A 1 91 ? -25.068 -21.653 6.041 1.00 50.84 91 LEU A N 1
ATOM 731 C CA . LEU A 1 91 ? -24.806 -22.728 7.002 1.00 50.84 91 LEU A CA 1
ATOM 732 C C . LEU A 1 91 ? -24.793 -24.053 6.226 1.00 50.84 91 LEU A C 1
ATOM 734 O O . LEU A 1 91 ? -25.717 -24.859 6.291 1.00 50.84 91 LEU A O 1
ATOM 738 N N . GLY A 1 92 ? -23.766 -24.234 5.399 1.00 42.94 92 GLY A N 1
ATOM 739 C CA . GLY A 1 92 ? -23.569 -25.434 4.605 1.00 42.94 92 GLY A CA 1
ATOM 740 C C . GLY A 1 92 ? -23.188 -26.611 5.496 1.00 42.94 92 GLY A C 1
ATOM 741 O O . GLY A 1 92 ? -22.009 -26.844 5.748 1.00 42.94 92 GLY A O 1
ATOM 742 N N . GLN A 1 93 ? -24.178 -27.395 5.929 1.00 46.81 93 GLN A N 1
ATOM 743 C CA . GLN A 1 93 ? -23.998 -28.825 6.188 1.00 46.81 93 GLN A CA 1
ATOM 744 C C . GLN A 1 93 ? -23.752 -29.514 4.837 1.00 46.81 93 GLN A C 1
ATOM 746 O O . GLN A 1 93 ? -24.661 -30.044 4.207 1.00 46.81 93 GLN A O 1
ATOM 751 N N . GLY A 1 94 ? -22.520 -29.439 4.342 1.00 47.66 94 GLY A N 1
ATOM 752 C CA . GLY A 1 94 ? -22.152 -29.977 3.038 1.00 47.66 94 GLY A CA 1
ATOM 753 C C . GLY A 1 94 ? -20.649 -30.177 2.940 1.00 47.66 94 GLY A C 1
ATOM 754 O O . GLY A 1 94 ? -19.925 -29.262 2.583 1.00 47.66 94 GLY A O 1
ATOM 755 N N . GLN A 1 95 ? -20.213 -31.370 3.340 1.00 48.41 95 GLN A N 1
ATOM 756 C CA . GLN A 1 95 ? -18.931 -32.027 3.064 1.00 48.41 95 GLN A CA 1
ATOM 757 C C . GLN A 1 95 ? -17.730 -31.147 2.639 1.00 48.41 95 GLN A C 1
ATOM 759 O O . GLN A 1 95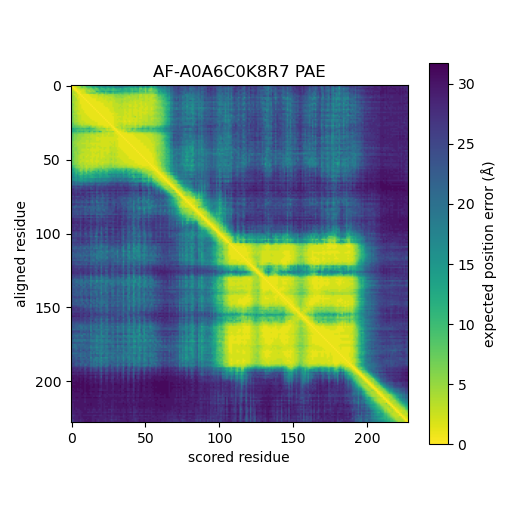 ? -17.544 -30.815 1.474 1.00 48.41 95 GLN A O 1
ATOM 764 N N . GLY A 1 96 ? -16.809 -30.935 3.584 1.00 46.84 96 GLY A N 1
ATOM 765 C CA . GLY A 1 96 ? -15.372 -31.084 3.315 1.00 46.84 96 GLY A CA 1
ATOM 766 C C . GLY A 1 96 ? -14.576 -29.880 2.808 1.00 46.84 96 GLY A C 1
ATOM 767 O O . GLY A 1 96 ? -13.358 -29.999 2.715 1.00 46.84 96 GLY A O 1
ATOM 768 N N . ILE A 1 97 ? -15.191 -28.728 2.540 1.00 50.09 97 ILE A N 1
ATOM 769 C CA . ILE A 1 97 ? -14.449 -27.491 2.245 1.00 50.09 97 ILE A CA 1
ATOM 770 C C . ILE A 1 97 ? -14.547 -26.598 3.478 1.00 50.09 97 ILE A C 1
ATOM 772 O O . ILE A 1 97 ? -15.601 -26.041 3.775 1.00 50.09 97 ILE A O 1
ATOM 776 N N . GLN A 1 98 ? -13.466 -26.538 4.259 1.00 53.22 98 GLN A N 1
ATOM 777 C CA . GLN A 1 98 ? -13.416 -25.720 5.467 1.00 53.22 98 GLN A CA 1
ATOM 778 C C . GLN A 1 98 ? -13.704 -24.255 5.113 1.00 53.22 98 GLN A C 1
ATOM 780 O O . GLN A 1 98 ? -13.070 -23.679 4.233 1.00 53.22 98 GLN A O 1
ATOM 785 N N . ASN A 1 99 ? -14.694 -23.670 5.787 1.00 47.50 99 ASN A N 1
ATOM 786 C CA . ASN A 1 99 ? -15.102 -22.280 5.627 1.00 47.50 99 ASN A CA 1
ATOM 787 C C . ASN A 1 99 ? -13.969 -21.333 6.076 1.00 47.50 99 ASN A C 1
ATOM 789 O O . ASN A 1 99 ? -13.949 -20.896 7.223 1.00 47.50 99 ASN A O 1
ATOM 793 N N . GLN A 1 100 ? -13.067 -20.975 5.157 1.00 59.62 100 GLN A N 1
ATOM 794 C CA . GLN A 1 100 ? -11.954 -20.023 5.347 1.00 59.62 100 GLN A CA 1
ATOM 795 C C . GLN A 1 100 ? -12.400 -18.564 5.575 1.00 59.62 100 GLN A C 1
ATOM 797 O O . GLN A 1 100 ? -11.579 -17.654 5.617 1.00 59.62 100 GLN A O 1
ATOM 802 N N . PHE A 1 101 ? -13.701 -18.291 5.702 1.00 52.72 101 PHE A N 1
ATOM 803 C CA . PHE A 1 101 ? -14.207 -16.922 5.842 1.00 52.72 101 PHE A CA 1
ATOM 804 C C . PHE A 1 101 ? -13.753 -16.247 7.147 1.00 52.72 101 PHE A C 1
ATOM 806 O O . PHE A 1 101 ? -13.579 -15.032 7.183 1.00 52.72 101 PHE A O 1
ATOM 813 N N . TRP A 1 102 ? -13.542 -17.039 8.203 1.00 49.28 102 TRP A N 1
ATOM 814 C CA . TRP A 1 102 ? -13.047 -16.567 9.500 1.00 49.28 102 TRP A CA 1
ATOM 815 C C . TRP A 1 102 ? -11.568 -16.871 9.732 1.00 49.28 102 TRP A C 1
ATOM 817 O O . TRP A 1 102 ? -11.080 -16.623 10.837 1.00 49.28 102 TRP A O 1
ATOM 827 N N . ASP A 1 103 ? -10.850 -17.403 8.735 1.00 49.62 103 ASP A N 1
ATOM 828 C CA . ASP A 1 103 ? -9.405 -17.544 8.879 1.00 49.62 103 ASP A CA 1
ATOM 829 C C . ASP A 1 103 ? -8.812 -16.157 9.098 1.00 49.62 103 ASP A C 1
ATOM 831 O O . ASP A 1 103 ? -9.103 -15.207 8.366 1.00 49.62 103 ASP A O 1
ATOM 835 N N . ALA A 1 104 ? -8.011 -16.037 10.158 1.00 54.47 104 ALA A N 1
ATOM 836 C CA . ALA A 1 104 ? -7.354 -14.794 10.506 1.00 54.47 104 ALA A CA 1
ATOM 837 C C . ALA A 1 104 ? -6.543 -14.330 9.294 1.00 54.47 104 ALA A C 1
ATOM 839 O O . ALA A 1 104 ? -5.512 -14.922 8.962 1.00 54.47 104 ALA A O 1
ATOM 840 N N . VAL A 1 105 ? -7.028 -13.283 8.618 1.00 63.34 105 VAL A N 1
ATOM 841 C CA . VAL A 1 105 ? -6.317 -12.664 7.502 1.00 63.34 105 VAL A CA 1
ATOM 842 C C . VAL A 1 105 ? -4.974 -12.230 8.058 1.00 63.34 105 VAL A C 1
ATOM 844 O O . VAL A 1 105 ? -4.897 -11.306 8.862 1.00 63.34 105 VAL A O 1
ATOM 847 N N . THR A 1 106 ? -3.915 -12.951 7.700 1.00 63.41 106 THR A N 1
ATOM 848 C CA . THR A 1 106 ? -2.575 -12.655 8.192 1.00 63.41 106 THR A CA 1
ATOM 849 C C . THR A 1 106 ? -2.156 -11.342 7.552 1.00 63.41 106 THR A C 1
ATOM 851 O O . THR A 1 106 ? -1.909 -11.284 6.347 1.00 63.41 106 THR A O 1
ATOM 854 N N . ILE A 1 107 ? -2.177 -10.270 8.345 1.00 81.19 107 ILE A N 1
ATOM 855 C CA . ILE A 1 107 ? -2.003 -8.908 7.833 1.00 81.19 107 ILE A CA 1
ATOM 856 C C . ILE A 1 107 ? -0.520 -8.633 7.523 1.00 81.19 107 ILE A C 1
ATOM 858 O O . ILE A 1 107 ? -0.235 -7.865 6.615 1.00 81.19 107 ILE A O 1
ATOM 862 N N . GLY A 1 108 ? 0.423 -9.323 8.177 1.00 91.12 108 GLY A N 1
ATOM 863 C CA . GLY A 1 108 ? 1.868 -9.149 7.974 1.00 91.12 108 GLY A CA 1
ATOM 864 C C . GLY A 1 108 ? 2.639 -10.449 7.734 1.00 91.12 108 GLY A C 1
ATOM 865 O O . GLY A 1 108 ? 2.119 -11.549 7.939 1.00 91.12 108 GLY A O 1
ATOM 866 N N . LEU A 1 109 ? 3.896 -10.310 7.306 1.00 93.75 109 LEU A N 1
ATOM 867 C CA . LEU A 1 109 ? 4.852 -11.416 7.219 1.00 93.75 109 LEU A CA 1
ATOM 868 C C . LEU A 1 109 ? 5.314 -11.829 8.620 1.00 93.75 109 LEU A C 1
ATOM 870 O O . LEU A 1 109 ? 5.595 -10.984 9.472 1.00 93.75 109 LEU A O 1
ATOM 874 N N . THR A 1 110 ? 5.464 -13.133 8.852 1.00 93.06 110 THR A N 1
ATOM 875 C CA . THR A 1 110 ? 6.174 -13.609 10.047 1.00 93.06 110 THR A CA 1
ATOM 876 C C . THR A 1 110 ? 7.659 -13.226 9.972 1.00 93.06 110 THR A C 1
ATOM 878 O O . THR A 1 110 ? 8.184 -13.029 8.874 1.00 93.06 110 THR A O 1
ATOM 881 N N . PRO A 1 111 ? 8.395 -13.180 11.099 1.00 94.31 111 PRO A N 1
ATOM 882 C CA . PRO A 1 111 ? 9.836 -12.929 11.067 1.00 94.31 111 PRO A CA 1
ATOM 883 C C . PRO A 1 111 ? 10.610 -13.907 10.170 1.00 94.31 111 PRO A C 1
ATOM 885 O O . PRO A 1 111 ? 11.534 -13.491 9.475 1.00 94.31 111 PRO A O 1
ATOM 888 N N . GLN A 1 112 ? 10.210 -15.189 10.125 1.00 93.56 112 GLN A N 1
ATOM 889 C CA . GLN A 1 112 ? 10.836 -16.162 9.220 1.00 93.56 112 GLN A CA 1
ATOM 890 C C . GLN A 1 112 ? 10.525 -15.854 7.752 1.00 93.56 112 GLN A C 1
ATOM 892 O O . GLN A 1 112 ? 11.413 -15.943 6.910 1.00 93.56 112 GLN A O 1
ATOM 897 N N . GLN A 1 113 ? 9.287 -15.464 7.441 1.00 93.56 113 GLN A N 1
ATOM 898 C CA . GLN A 1 113 ? 8.904 -15.072 6.085 1.00 93.56 113 GLN A CA 1
ATOM 899 C C . GLN A 1 113 ? 9.617 -13.793 5.647 1.00 93.56 113 GLN A C 1
ATOM 901 O O . GLN A 1 113 ? 10.091 -13.728 4.521 1.00 93.56 113 GLN A O 1
ATOM 906 N N . PHE A 1 114 ? 9.748 -12.799 6.528 1.00 95.50 114 PHE A N 1
ATOM 907 C CA . PHE A 1 114 ? 10.509 -11.584 6.248 1.00 95.50 114 PHE A CA 1
ATOM 908 C C . PHE A 1 114 ? 11.980 -11.906 5.960 1.00 95.50 114 PHE A C 1
ATOM 910 O O . PHE A 1 114 ? 12.525 -11.422 4.971 1.00 95.50 114 PHE A O 1
ATOM 917 N N . ALA A 1 115 ? 12.606 -12.767 6.769 1.00 94.81 115 ALA A N 1
ATOM 918 C CA . ALA A 1 115 ? 13.982 -13.206 6.547 1.00 94.81 115 ALA A CA 1
ATOM 919 C C . ALA A 1 115 ? 14.155 -14.008 5.244 1.00 94.81 115 ALA A C 1
ATOM 921 O O . ALA A 1 115 ? 15.174 -13.869 4.584 1.00 94.81 115 ALA A O 1
ATOM 922 N N . ALA A 1 116 ? 13.168 -14.819 4.850 1.00 93.44 116 ALA A N 1
ATOM 923 C CA . ALA A 1 116 ? 13.201 -15.561 3.587 1.00 93.44 116 ALA A CA 1
ATOM 924 C C . ALA A 1 116 ? 12.912 -14.678 2.360 1.00 93.44 116 ALA A C 1
ATOM 926 O O . ALA A 1 116 ? 13.404 -14.951 1.269 1.00 93.44 116 ALA A O 1
ATOM 927 N N . ALA A 1 117 ? 12.106 -13.629 2.530 1.00 94.75 117 ALA A N 1
ATOM 928 C CA . ALA A 1 117 ? 11.681 -12.732 1.460 1.00 94.75 117 ALA A CA 1
ATOM 929 C C . ALA A 1 117 ? 12.600 -11.522 1.260 1.00 94.75 117 ALA A C 1
ATOM 931 O O . ALA A 1 117 ? 12.379 -10.729 0.340 1.00 94.75 117 ALA A O 1
ATOM 932 N N . THR A 1 118 ? 13.597 -11.349 2.125 1.00 95.94 118 THR A N 1
ATOM 933 C CA . THR A 1 118 ? 14.550 -10.245 2.051 1.00 95.94 118 THR A CA 1
ATOM 934 C C . THR A 1 118 ? 15.981 -10.753 2.107 1.00 95.94 118 THR A C 1
ATOM 936 O O . THR A 1 118 ? 16.267 -11.797 2.684 1.00 95.94 118 THR A O 1
ATOM 939 N N . ARG A 1 119 ? 16.900 -9.997 1.515 1.00 95.81 119 ARG A N 1
ATOM 940 C CA . ARG A 1 119 ? 18.342 -10.173 1.707 1.00 95.81 119 ARG A CA 1
ATOM 941 C C . ARG A 1 119 ? 18.975 -8.840 2.072 1.00 95.81 119 ARG A C 1
ATOM 943 O O . ARG A 1 119 ? 18.390 -7.787 1.829 1.00 95.81 119 ARG A O 1
ATOM 950 N N . GLU A 1 120 ? 20.160 -8.882 2.664 1.00 96.50 120 GLU A N 1
ATOM 951 C CA . GLU A 1 120 ? 20.929 -7.668 2.926 1.00 96.50 120 GLU A CA 1
ATOM 952 C C . GLU A 1 120 ? 21.286 -6.971 1.610 1.00 96.50 120 GLU A C 1
ATOM 954 O O . GLU A 1 120 ? 21.651 -7.630 0.633 1.00 96.50 120 GLU A O 1
ATOM 959 N N . TYR A 1 121 ? 21.110 -5.649 1.580 1.00 93.12 121 TYR A N 1
ATOM 960 C CA . TYR A 1 121 ? 21.434 -4.841 0.414 1.00 93.12 121 TYR A CA 1
ATOM 961 C C . TYR A 1 121 ? 22.941 -4.902 0.157 1.00 93.12 121 TYR A C 1
ATOM 963 O O . TYR A 1 121 ? 23.738 -4.512 1.011 1.00 93.12 121 TYR A O 1
ATOM 971 N N . GLN A 1 122 ? 23.332 -5.402 -1.013 1.00 89.62 122 GLN A N 1
ATOM 972 C CA . GLN A 1 122 ? 24.723 -5.389 -1.444 1.00 89.62 122 GLN A CA 1
ATOM 973 C C . GLN A 1 122 ? 24.944 -4.138 -2.277 1.00 89.62 122 GLN A C 1
ATOM 975 O O . GLN A 1 122 ? 24.478 -4.046 -3.409 1.00 89.62 122 GLN A O 1
ATOM 980 N N . ASN A 1 123 ? 25.644 -3.173 -1.687 1.00 80.75 123 ASN A N 1
ATOM 981 C CA . ASN A 1 123 ? 26.033 -1.951 -2.365 1.00 80.75 123 ASN A CA 1
ATOM 982 C C . ASN A 1 123 ? 27.001 -2.306 -3.505 1.00 80.75 123 ASN A C 1
ATOM 984 O O . ASN A 1 123 ? 28.163 -2.631 -3.270 1.00 80.75 123 ASN A O 1
ATOM 988 N N . THR A 1 124 ? 26.498 -2.319 -4.735 1.00 76.25 124 THR A N 1
ATOM 989 C CA . THR A 1 124 ? 27.343 -2.291 -5.931 1.00 76.25 124 THR A CA 1
ATOM 990 C C . THR A 1 124 ? 27.741 -0.845 -6.186 1.00 76.25 124 THR A C 1
ATOM 992 O O . THR A 1 124 ? 26.879 0.011 -6.047 1.00 76.25 124 THR A O 1
ATOM 995 N N . ASP A 1 125 ? 28.966 -0.561 -6.637 1.00 72.19 125 ASP A N 1
ATOM 996 C CA . ASP A 1 125 ? 29.497 0.801 -6.892 1.00 72.19 125 ASP A CA 1
ATOM 997 C C . ASP A 1 125 ? 28.627 1.716 -7.804 1.00 72.19 125 ASP A C 1
ATOM 999 O O . ASP A 1 125 ? 28.948 2.880 -8.010 1.00 72.19 125 ASP A O 1
ATOM 1003 N N . LEU A 1 126 ? 27.509 1.216 -8.343 1.00 64.25 126 LEU A N 1
ATOM 1004 C CA . LEU A 1 126 ? 26.470 1.950 -9.078 1.00 64.25 126 LEU A CA 1
ATOM 1005 C C . LEU A 1 126 ? 25.287 2.430 -8.199 1.00 64.25 126 LEU A C 1
ATOM 1007 O O . LEU A 1 126 ? 24.309 2.953 -8.722 1.00 64.25 126 LEU A O 1
ATOM 1011 N N . ALA A 1 127 ? 25.343 2.238 -6.880 1.00 60.06 127 ALA A N 1
ATOM 1012 C CA . ALA A 1 127 ? 24.231 2.407 -5.935 1.00 60.06 127 ALA A CA 1
ATOM 1013 C C . ALA A 1 127 ? 23.900 3.851 -5.513 1.00 60.06 127 ALA A C 1
ATOM 1015 O O . ALA A 1 127 ? 23.038 4.042 -4.652 1.00 60.06 127 ALA A O 1
ATOM 1016 N N . GLU A 1 128 ? 24.583 4.872 -6.036 1.00 66.81 128 GLU A N 1
ATOM 1017 C CA . GLU A 1 128 ? 24.411 6.250 -5.542 1.00 66.81 128 GLU A CA 1
ATOM 1018 C C . GLU A 1 128 ? 23.008 6.835 -5.810 1.00 66.81 128 GLU A C 1
ATOM 1020 O O . GLU A 1 128 ? 22.639 7.839 -5.200 1.00 66.81 128 GLU A O 1
ATOM 1025 N N . GLU A 1 129 ? 22.189 6.188 -6.645 1.00 80.81 129 GLU A N 1
ATOM 1026 C CA . GLU A 1 129 ? 20.880 6.708 -7.064 1.00 80.81 129 GLU A CA 1
ATOM 1027 C C . GLU A 1 129 ? 19.661 5.999 -6.449 1.00 80.81 129 GLU A C 1
ATOM 1029 O O . GLU 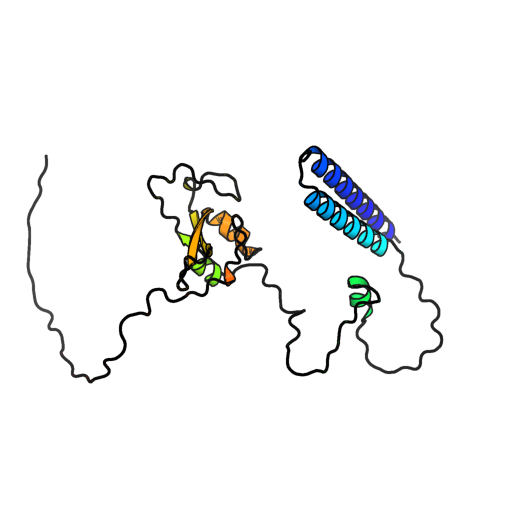A 1 129 ? 18.532 6.466 -6.628 1.00 80.81 129 GLU A O 1
ATOM 1034 N N . ASP A 1 130 ? 19.840 4.924 -5.676 1.00 90.94 130 ASP A N 1
ATOM 1035 C CA . ASP A 1 130 ? 18.690 4.183 -5.152 1.00 90.94 130 ASP A CA 1
ATOM 1036 C C . ASP A 1 130 ? 18.008 4.919 -3.983 1.00 90.94 130 ASP A C 1
ATOM 1038 O O . ASP A 1 130 ? 18.630 5.312 -2.988 1.00 90.94 130 ASP A O 1
ATOM 1042 N N . GLN A 1 131 ? 16.685 5.090 -4.091 1.00 95.31 131 GLN A N 1
ATOM 1043 C CA . GLN A 1 131 ? 15.836 5.743 -3.090 1.00 95.31 131 GLN A CA 1
ATOM 1044 C C . GLN A 1 131 ? 14.808 4.773 -2.507 1.00 95.31 131 GLN A C 1
ATOM 1046 O O . GLN A 1 131 ? 14.116 4.046 -3.222 1.00 95.31 131 GLN A O 1
ATOM 1051 N N . CYS A 1 132 ? 14.641 4.812 -1.187 1.00 96.62 132 CYS A N 1
ATOM 1052 C CA . CYS A 1 132 ? 13.625 4.031 -0.499 1.00 96.62 132 CYS A CA 1
ATOM 1053 C C . CYS A 1 132 ? 12.235 4.578 -0.832 1.00 96.62 132 CYS A C 1
ATOM 1055 O O . CYS A 1 132 ? 11.887 5.691 -0.446 1.00 96.62 132 CYS A O 1
ATOM 1057 N N . CYS A 1 133 ? 11.382 3.784 -1.480 1.00 97.00 133 CYS A N 1
ATOM 1058 C CA . CYS A 1 133 ? 10.059 4.255 -1.906 1.00 97.00 133 CYS A CA 1
ATOM 1059 C C . CYS A 1 133 ? 9.083 4.556 -0.748 1.00 97.00 133 CYS A C 1
ATOM 1061 O O . CYS A 1 133 ? 8.003 5.094 -0.986 1.00 97.00 133 CYS A O 1
ATOM 1063 N N . ILE A 1 134 ? 9.423 4.172 0.490 1.00 96.69 134 ILE A N 1
ATOM 1064 C CA . ILE A 1 134 ? 8.584 4.386 1.678 1.00 96.69 134 ILE A CA 1
ATOM 1065 C C . ILE A 1 134 ? 8.868 5.756 2.307 1.00 96.69 134 ILE A C 1
ATOM 1067 O O . ILE A 1 134 ? 7.933 6.521 2.523 1.00 96.69 134 ILE A O 1
ATOM 1071 N N . CYS A 1 135 ? 10.132 6.069 2.607 1.00 97.56 135 CYS A N 1
ATOM 1072 C CA . CYS A 1 135 ? 10.519 7.341 3.236 1.00 97.56 135 CYS A CA 1
ATOM 1073 C C . CYS A 1 135 ? 11.046 8.391 2.245 1.00 97.56 135 CYS A C 1
ATOM 1075 O O . CYS A 1 135 ? 11.172 9.549 2.621 1.00 97.56 135 CYS A O 1
ATOM 1077 N N . GLN A 1 136 ? 11.319 8.003 0.994 1.00 96.00 136 GLN A N 1
ATOM 1078 C CA . GLN A 1 136 ? 11.894 8.847 -0.064 1.00 96.00 136 GLN A CA 1
ATOM 1079 C C . GLN A 1 136 ? 13.312 9.370 0.237 1.00 96.00 136 GLN A C 1
ATOM 1081 O O . GLN A 1 136 ? 13.763 10.332 -0.376 1.00 96.00 136 GLN A O 1
ATOM 1086 N N . GLU A 1 137 ? 14.033 8.725 1.156 1.00 96.12 137 GLU A N 1
ATOM 1087 C CA . GLU A 1 137 ? 15.448 8.997 1.437 1.00 96.12 137 GLU A CA 1
ATOM 1088 C C . GLU A 1 137 ? 16.356 8.031 0.651 1.00 96.12 137 GLU A C 1
ATOM 1090 O O . GLU A 1 137 ? 15.922 6.952 0.234 1.00 96.12 137 GLU A O 1
ATOM 1095 N N . SER A 1 138 ? 17.627 8.402 0.455 1.00 94.56 138 SER A N 1
ATOM 1096 C CA . SER A 1 138 ? 18.610 7.541 -0.222 1.00 94.56 138 SER A CA 1
ATOM 1097 C C . SER A 1 138 ? 18.862 6.250 0.564 1.00 94.56 138 SER A C 1
ATOM 1099 O O . SER A 1 138 ? 18.970 6.270 1.787 1.00 94.56 138 SER A O 1
ATOM 1101 N N . ILE A 1 139 ? 18.980 5.120 -0.134 1.00 94.88 139 ILE A N 1
ATOM 1102 C CA . ILE A 1 139 ? 19.201 3.782 0.443 1.00 94.88 139 ILE A CA 1
ATOM 1103 C C . ILE A 1 139 ? 20.552 3.660 1.162 1.00 94.88 139 ILE A C 1
ATOM 1105 O O . ILE A 1 139 ? 20.697 2.818 2.049 1.00 94.88 139 ILE A O 1
ATOM 1109 N N . SER A 1 140 ? 21.516 4.523 0.831 1.00 92.00 140 SER A N 1
ATOM 1110 C CA . SER A 1 140 ? 22.862 4.532 1.414 1.00 92.00 140 SER A CA 1
ATOM 1111 C C . SER A 1 140 ? 22.940 5.156 2.813 1.00 92.00 140 SER A C 1
ATOM 1113 O O . SER A 1 140 ? 23.956 5.005 3.489 1.00 92.00 140 SER A O 1
ATOM 1115 N N . THR A 1 141 ? 21.889 5.844 3.274 1.00 89.56 141 THR A N 1
ATOM 1116 C CA . THR A 1 141 ? 21.906 6.560 4.563 1.00 89.56 141 THR A CA 1
ATOM 1117 C C . THR A 1 141 ? 21.870 5.633 5.777 1.00 89.56 141 THR A C 1
ATOM 1119 O O . THR A 1 141 ? 22.300 6.027 6.861 1.00 89.56 141 THR A O 1
ATOM 1122 N N . GLU A 1 142 ? 21.361 4.410 5.623 1.00 93.19 142 GLU A N 1
ATOM 1123 C CA . GLU A 1 142 ? 21.193 3.447 6.711 1.00 93.19 142 GLU A CA 1
ATOM 1124 C C . GLU A 1 142 ? 21.146 1.997 6.201 1.00 93.19 142 GLU A C 1
ATOM 1126 O O . GLU A 1 142 ? 21.182 1.727 5.001 1.00 93.19 142 GLU A O 1
ATOM 1131 N N . ALA A 1 143 ? 21.061 1.040 7.131 1.00 95.75 143 ALA A N 1
ATOM 1132 C CA . ALA A 1 143 ? 20.981 -0.378 6.800 1.00 95.75 143 ALA A CA 1
ATOM 1133 C C . ALA A 1 143 ? 19.744 -0.684 5.942 1.00 95.75 143 ALA A C 1
ATOM 1135 O O . ALA A 1 143 ? 18.605 -0.418 6.342 1.00 95.75 143 ALA A O 1
ATOM 1136 N N . SER A 1 144 ? 19.976 -1.329 4.803 1.00 96.31 144 SER A N 1
ATOM 1137 C CA . SER A 1 144 ? 18.966 -1.577 3.777 1.00 96.31 144 SER A CA 1
ATOM 1138 C C . SER A 1 144 ? 18.857 -3.057 3.423 1.00 96.31 144 SER A C 1
ATOM 1140 O O . SER A 1 144 ? 19.738 -3.869 3.718 1.00 96.31 144 SER A O 1
ATOM 1142 N N . VAL A 1 145 ? 17.723 -3.428 2.838 1.00 96.94 145 VAL A N 1
ATOM 1143 C CA . VAL A 1 145 ? 17.404 -4.788 2.407 1.00 96.94 145 VAL A CA 1
ATOM 1144 C C . VAL A 1 145 ? 16.805 -4.771 1.010 1.00 96.94 145 VAL A C 1
ATOM 1146 O O . VAL A 1 145 ? 16.039 -3.871 0.670 1.00 96.94 145 VAL A O 1
ATOM 1149 N N . ASP A 1 146 ? 17.095 -5.809 0.236 1.00 96.25 146 ASP A N 1
ATOM 1150 C CA . ASP A 1 146 ? 16.398 -6.094 -1.013 1.00 96.25 146 ASP A CA 1
ATOM 1151 C C . ASP A 1 146 ? 15.245 -7.051 -0.754 1.00 96.25 146 ASP A C 1
ATOM 1153 O O . ASP A 1 146 ? 15.430 -8.121 -0.173 1.00 96.25 146 ASP A O 1
ATOM 1157 N N . THR A 1 147 ? 14.064 -6.714 -1.261 1.00 94.81 147 THR A N 1
ATOM 1158 C CA . THR A 1 147 ? 12.967 -7.682 -1.383 1.00 94.81 147 THR A CA 1
ATOM 1159 C C . THR A 1 147 ? 13.232 -8.645 -2.540 1.00 94.81 147 THR A C 1
ATOM 1161 O O . THR A 1 147 ? 13.683 -8.229 -3.603 1.00 94.81 147 THR A O 1
ATOM 1164 N N . LEU A 1 148 ? 12.942 -9.934 -2.355 1.00 94.38 148 LEU A N 1
ATOM 1165 C CA . LEU A 1 148 ? 13.141 -10.991 -3.354 1.00 94.38 148 LEU A CA 1
ATOM 1166 C C . LEU A 1 148 ? 11.839 -11.257 -4.113 1.00 94.38 148 LEU A C 1
ATOM 1168 O O . LEU A 1 148 ? 11.223 -12.301 -3.961 1.00 94.38 148 LEU A O 1
ATOM 1172 N N . CYS A 1 149 ? 11.358 -10.292 -4.888 1.00 92.69 149 CYS A N 1
ATOM 1173 C CA . CYS A 1 149 ? 10.041 -10.398 -5.513 1.00 92.69 149 CYS A CA 1
ATOM 1174 C C . CYS A 1 149 ? 10.053 -11.392 -6.690 1.00 92.69 149 CYS A C 1
ATOM 1176 O O . CYS A 1 149 ? 10.970 -11.333 -7.511 1.00 92.69 149 CYS A O 1
ATOM 1178 N N . PRO A 1 150 ? 9.026 -12.248 -6.854 1.00 89.94 150 PRO A N 1
ATOM 1179 C CA . PRO A 1 150 ? 8.894 -13.056 -8.060 1.00 89.94 150 PRO A CA 1
ATOM 1180 C C . PRO A 1 150 ? 8.694 -12.136 -9.271 1.00 89.94 150 PRO A C 1
ATOM 1182 O O . PRO A 1 150 ? 7.801 -11.286 -9.292 1.00 89.94 150 PRO A O 1
ATOM 1185 N N . GLY A 1 151 ? 9.563 -12.273 -10.261 1.00 85.31 151 GLY A N 1
ATOM 1186 C CA . GLY A 1 151 ? 9.487 -11.597 -11.548 1.00 85.31 151 GLY A CA 1
ATOM 1187 C C . GLY A 1 151 ? 8.866 -12.479 -12.630 1.00 85.31 151 GLY A C 1
ATOM 1188 O O . GLY A 1 151 ? 8.393 -13.585 -12.351 1.00 85.31 151 GLY A O 1
ATOM 1189 N N . PRO A 1 152 ? 8.815 -11.983 -13.878 1.00 82.25 152 PRO A N 1
ATOM 1190 C CA . PRO A 1 152 ? 8.258 -12.740 -14.990 1.00 82.25 152 PRO A CA 1
ATOM 1191 C C . PRO A 1 152 ? 9.031 -14.049 -15.205 1.00 82.25 152 PRO A C 1
ATOM 1193 O O . PRO A 1 152 ? 10.245 -14.122 -14.997 1.00 82.25 152 PRO A O 1
ATOM 1196 N N . ALA A 1 153 ? 8.315 -15.092 -15.627 1.00 81.94 153 ALA A N 1
ATOM 1197 C CA . ALA A 1 153 ? 8.936 -16.342 -16.045 1.00 81.94 153 ALA A CA 1
ATOM 1198 C C . ALA A 1 153 ? 9.737 -16.108 -17.334 1.00 81.94 153 ALA A C 1
ATOM 1200 O O . ALA A 1 153 ? 9.211 -15.542 -18.293 1.00 81.94 153 ALA A O 1
ATOM 1201 N N . LEU A 1 154 ? 10.993 -16.556 -17.360 1.00 80.38 154 LEU A N 1
ATOM 1202 C CA . LEU A 1 154 ? 11.882 -16.449 -18.525 1.00 80.38 154 LEU A CA 1
ATOM 1203 C C . LEU A 1 154 ? 11.773 -17.645 -19.485 1.00 80.38 154 LEU A C 1
ATOM 1205 O O . LEU A 1 154 ? 12.447 -17.664 -20.509 1.00 80.38 154 L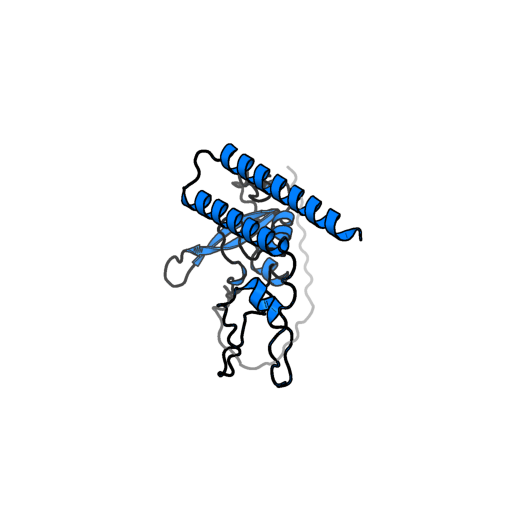EU A O 1
ATOM 1209 N N . GLY A 1 155 ? 10.915 -18.619 -19.171 1.00 73.69 155 GLY A N 1
ATOM 1210 C CA . GLY A 1 155 ? 10.892 -19.939 -19.809 1.00 73.69 155 GLY A CA 1
ATOM 1211 C C . GLY A 1 155 ? 11.452 -21.015 -18.874 1.00 73.69 155 GLY A C 1
ATOM 1212 O O . GLY A 1 155 ? 12.025 -20.699 -17.834 1.00 73.69 155 GLY A O 1
ATOM 1213 N N . ASP A 1 156 ? 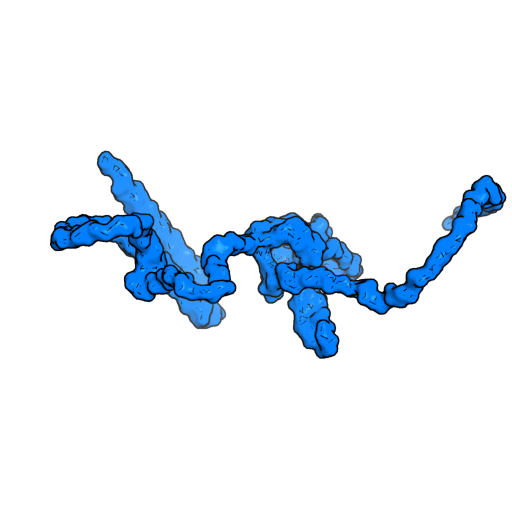11.203 -22.289 -19.188 1.00 81.50 156 ASP A N 1
ATOM 1214 C CA . ASP A 1 156 ? 11.731 -23.474 -18.477 1.00 81.50 156 ASP A CA 1
ATOM 1215 C C . ASP A 1 156 ? 11.483 -23.540 -16.955 1.00 81.50 156 ASP A C 1
ATOM 1217 O O . ASP A 1 156 ? 12.160 -24.260 -16.226 1.00 81.50 156 ASP A O 1
ATOM 1221 N N . GLY A 1 157 ? 10.491 -22.798 -16.450 1.00 74.44 157 GLY A N 1
ATOM 1222 C CA . GLY A 1 157 ? 10.191 -22.722 -15.016 1.00 74.44 157 GLY A CA 1
ATOM 1223 C C . GLY A 1 157 ? 11.141 -21.825 -14.214 1.00 74.44 157 GLY A C 1
ATOM 1224 O O . GLY A 1 157 ? 11.016 -21.759 -12.993 1.00 74.44 157 GLY A O 1
ATOM 1225 N N . VAL A 1 158 ? 12.051 -21.099 -14.872 1.00 71.81 158 VAL A N 1
ATOM 1226 C CA . VAL A 1 158 ? 12.932 -20.121 -14.224 1.00 71.81 158 VAL A CA 1
ATOM 1227 C C . VAL A 1 158 ? 12.211 -18.776 -14.130 1.00 71.81 158 VAL A C 1
ATOM 1229 O O . VAL A 1 158 ? 11.821 -18.183 -15.138 1.00 71.81 158 VAL A O 1
ATOM 1232 N N . THR A 1 159 ? 12.031 -18.269 -12.912 1.00 77.00 159 THR A N 1
ATOM 1233 C CA . THR A 1 159 ? 11.525 -16.912 -12.663 1.00 77.00 159 THR A CA 1
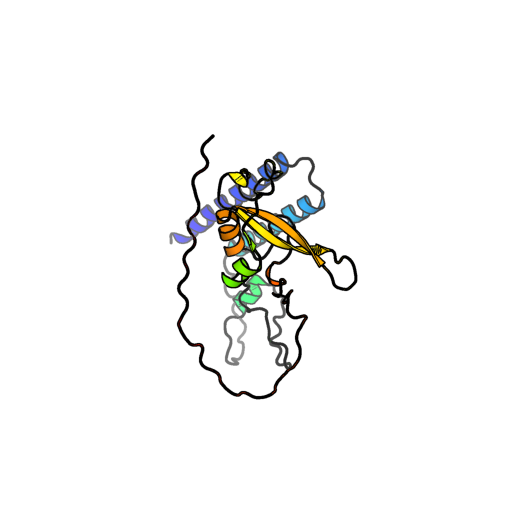ATOM 1234 C C . THR A 1 159 ? 12.687 -15.972 -12.389 1.00 77.00 159 THR A C 1
ATOM 1236 O O . THR A 1 159 ? 13.545 -16.293 -11.567 1.00 77.00 159 THR A O 1
ATOM 1239 N N . VAL A 1 160 ? 12.708 -14.798 -13.023 1.00 77.62 160 VAL A N 1
ATOM 1240 C CA . VAL A 1 160 ? 13.631 -13.734 -12.600 1.00 77.62 160 VAL A CA 1
ATOM 1241 C C . VAL A 1 160 ? 13.226 -13.254 -11.216 1.00 77.62 160 VAL A C 1
ATOM 1243 O O . VAL A 1 160 ? 12.043 -13.069 -10.955 1.00 77.62 160 VAL A O 1
ATOM 1246 N N . THR A 1 161 ? 14.190 -13.048 -10.326 1.00 85.44 161 THR A N 1
ATOM 1247 C CA . THR A 1 161 ? 13.936 -12.399 -9.037 1.00 85.44 161 THR A CA 1
ATOM 1248 C C . THR A 1 161 ? 14.114 -10.899 -9.217 1.00 85.44 161 THR A C 1
ATOM 1250 O O . THR A 1 161 ? 15.198 -10.436 -9.557 1.00 85.44 161 THR A O 1
ATOM 1253 N N . ASN A 1 162 ? 13.046 -10.138 -8.998 1.00 89.94 162 ASN A N 1
ATOM 1254 C CA . ASN A 1 162 ? 13.110 -8.684 -8.959 1.00 89.94 162 ASN A CA 1
ATOM 1255 C C . ASN A 1 162 ? 13.579 -8.241 -7.573 1.00 89.94 162 ASN A C 1
ATOM 1257 O O . ASN A 1 162 ? 13.038 -8.690 -6.559 1.00 89.94 162 ASN A O 1
ATOM 1261 N N . HIS A 1 163 ? 14.540 -7.326 -7.539 1.00 93.31 163 HIS A N 1
ATOM 1262 C CA . HIS A 1 163 ? 15.071 -6.755 -6.309 1.00 93.31 163 HIS A CA 1
ATOM 1263 C C . HIS A 1 163 ? 14.553 -5.330 -6.143 1.00 93.31 163 HIS A C 1
ATOM 1265 O O . HIS A 1 163 ? 14.714 -4.511 -7.041 1.00 93.31 163 HIS A O 1
ATOM 1271 N N . HIS A 1 164 ? 13.900 -5.046 -5.014 1.00 95.06 164 HIS A N 1
ATOM 1272 C CA . HIS A 1 164 ? 13.545 -3.673 -4.647 1.00 95.06 164 HIS A CA 1
ATOM 1273 C C . HIS A 1 164 ? 14.123 -3.349 -3.283 1.00 95.06 164 HIS A C 1
ATOM 1275 O O . HIS A 1 164 ? 13.771 -4.015 -2.298 1.00 95.06 164 HIS A O 1
ATOM 1281 N N . SER A 1 165 ? 14.975 -2.333 -3.257 1.00 96.19 165 SER A N 1
ATOM 1282 C CA . SER A 1 165 ? 15.732 -1.922 -2.087 1.00 96.19 165 SER A CA 1
ATOM 1283 C C . SER A 1 165 ? 14.906 -0.988 -1.207 1.00 96.19 165 SER A C 1
ATOM 1285 O O . SER A 1 165 ? 14.224 -0.074 -1.674 1.00 96.19 165 SER A O 1
ATOM 1287 N N . LEU A 1 166 ? 14.928 -1.257 0.092 1.00 97.19 166 LEU A N 1
ATOM 1288 C CA . LEU A 1 166 ? 14.223 -0.505 1.122 1.00 97.19 166 LEU A CA 1
ATOM 1289 C C . LEU A 1 166 ? 15.127 -0.405 2.343 1.00 97.19 166 LEU A C 1
ATOM 1291 O O . LEU A 1 166 ? 15.840 -1.356 2.665 1.00 97.19 166 LEU A O 1
ATOM 1295 N N . HIS A 1 167 ? 15.023 0.676 3.108 1.00 98.00 167 HIS A N 1
ATOM 1296 C CA . HIS A 1 167 ? 15.638 0.688 4.432 1.00 98.00 167 HIS A CA 1
ATOM 1297 C C . HIS A 1 167 ? 15.045 -0.416 5.301 1.00 98.00 167 HIS A C 1
ATOM 1299 O O . HIS A 1 167 ? 13.827 -0.631 5.313 1.00 98.00 167 HIS A O 1
ATOM 1305 N N . ARG A 1 168 ? 15.882 -1.095 6.087 1.00 97.62 168 ARG A N 1
ATOM 1306 C CA . ARG A 1 168 ? 15.465 -2.224 6.930 1.00 97.62 168 ARG A CA 1
ATOM 1307 C C . ARG A 1 168 ? 14.339 -1.833 7.886 1.00 97.62 168 ARG A C 1
ATOM 1309 O O . ARG A 1 168 ? 13.395 -2.607 8.057 1.00 97.62 168 ARG A O 1
ATOM 1316 N N . ARG A 1 169 ? 14.395 -0.627 8.467 1.00 98.06 169 ARG A N 1
ATOM 1317 C CA . ARG A 1 169 ? 13.330 -0.101 9.342 1.00 98.06 169 ARG A CA 1
ATOM 1318 C C . ARG A 1 169 ? 12.009 0.082 8.587 1.00 98.06 169 ARG A C 1
ATOM 1320 O O . ARG A 1 169 ? 10.965 -0.340 9.077 1.00 98.06 169 ARG A O 1
ATOM 1327 N N . CYS A 1 170 ? 12.062 0.637 7.375 1.00 98.25 170 CYS A N 1
ATOM 1328 C CA . CYS A 1 170 ? 10.889 0.889 6.542 1.00 98.25 170 CYS A CA 1
ATOM 1329 C C . CYS A 1 170 ? 10.254 -0.422 6.074 1.00 98.25 170 CYS A C 1
ATOM 1331 O O . CYS A 1 170 ? 9.043 -0.592 6.189 1.00 98.25 170 CYS A O 1
ATOM 1333 N N . ALA A 1 171 ? 11.073 -1.374 5.620 1.00 97.75 171 ALA A N 1
ATOM 1334 C CA . ALA A 1 171 ? 10.621 -2.708 5.252 1.00 97.75 171 ALA A CA 1
ATOM 1335 C C . ALA A 1 171 ? 9.963 -3.425 6.443 1.00 97.75 171 ALA A C 1
ATOM 1337 O O . ALA A 1 171 ? 8.856 -3.936 6.311 1.00 97.75 171 ALA A O 1
ATOM 1338 N N . THR A 1 172 ? 10.595 -3.411 7.621 1.00 97.31 172 THR A N 1
ATOM 1339 C CA . THR A 1 172 ? 10.053 -4.056 8.832 1.00 97.31 172 THR A CA 1
ATOM 1340 C C . THR A 1 172 ? 8.692 -3.471 9.221 1.00 97.31 172 THR A C 1
ATOM 1342 O O . THR A 1 172 ? 7.746 -4.222 9.451 1.00 97.31 172 THR A O 1
ATOM 1345 N N . ALA A 1 173 ? 8.561 -2.139 9.243 1.00 96.94 173 ALA A N 1
ATOM 1346 C CA . ALA A 1 173 ? 7.297 -1.474 9.559 1.00 96.94 173 ALA A CA 1
ATOM 1347 C C . ALA A 1 173 ? 6.202 -1.787 8.525 1.00 96.94 173 ALA A C 1
ATOM 1349 O O . ALA A 1 173 ? 5.060 -2.053 8.894 1.00 96.94 173 ALA A O 1
ATOM 1350 N N . TRP A 1 174 ? 6.552 -1.799 7.236 1.00 97.06 174 TRP A N 1
ATOM 1351 C CA . TRP A 1 174 ? 5.616 -2.116 6.161 1.00 97.06 174 TRP A CA 1
ATOM 1352 C C . TRP A 1 174 ? 5.129 -3.565 6.229 1.00 97.06 174 TRP A C 1
ATOM 1354 O O . TRP A 1 174 ? 3.926 -3.821 6.181 1.00 97.06 174 TRP A O 1
ATOM 1364 N N . PHE A 1 175 ? 6.047 -4.520 6.384 1.00 96.56 175 PHE A N 1
ATOM 1365 C CA . PHE A 1 175 ? 5.705 -5.941 6.379 1.00 96.56 175 PHE A CA 1
ATOM 1366 C C . PHE A 1 175 ? 5.084 -6.442 7.688 1.00 96.56 175 PHE A C 1
ATOM 1368 O O . PHE A 1 175 ? 4.557 -7.551 7.722 1.00 96.56 175 PHE A O 1
ATOM 1375 N N . ALA A 1 176 ? 5.051 -5.617 8.738 1.00 94.69 176 ALA A N 1
ATOM 1376 C CA . ALA A 1 176 ? 4.222 -5.872 9.913 1.00 94.69 176 ALA A CA 1
ATOM 1377 C C . ALA A 1 176 ? 2.713 -5.769 9.608 1.00 94.69 176 ALA A C 1
ATOM 1379 O O . ALA A 1 176 ? 1.905 -6.377 10.308 1.00 94.69 176 ALA A O 1
ATOM 1380 N N . ILE A 1 177 ? 2.332 -5.018 8.565 1.00 93.88 177 ILE A N 1
ATOM 1381 C CA . ILE A 1 177 ? 0.930 -4.735 8.206 1.00 93.88 177 ILE A CA 1
ATOM 1382 C C . ILE A 1 177 ? 0.587 -5.040 6.740 1.00 93.88 177 ILE A C 1
ATOM 1384 O O . ILE A 1 177 ? -0.514 -4.737 6.279 1.00 93.88 177 ILE A O 1
ATOM 1388 N N . SER A 1 178 ? 1.529 -5.592 5.982 1.00 94.94 178 SER A N 1
ATOM 1389 C CA . SER A 1 178 ? 1.323 -5.994 4.597 1.00 94.94 178 SER A CA 1
ATOM 1390 C C . SER A 1 178 ? 2.171 -7.214 4.271 1.00 94.94 178 SER A C 1
ATOM 1392 O O . SER A 1 178 ? 3.241 -7.422 4.830 1.00 94.94 178 SER A O 1
ATOM 1394 N N . THR A 1 179 ? 1.725 -8.008 3.307 1.00 95.19 179 THR A N 1
ATOM 1395 C CA . THR A 1 179 ? 2.495 -9.117 2.723 1.00 95.19 179 THR A CA 1
ATOM 1396 C C . THR A 1 179 ? 2.983 -8.793 1.309 1.00 95.19 179 THR A C 1
ATOM 1398 O O . THR A 1 179 ? 3.653 -9.607 0.676 1.00 95.19 179 THR A O 1
ATOM 1401 N N . LYS A 1 180 ? 2.662 -7.595 0.800 1.00 95.00 180 LYS A N 1
ATOM 1402 C CA . LYS A 1 180 ? 2.940 -7.177 -0.578 1.00 95.00 180 LYS A CA 1
ATOM 1403 C C . LYS A 1 180 ? 4.102 -6.201 -0.657 1.00 95.00 180 LYS A C 1
ATOM 1405 O O . LYS A 1 180 ? 4.165 -5.250 0.122 1.00 95.00 180 LYS A O 1
ATOM 1410 N N . CYS A 1 181 ? 4.967 -6.382 -1.650 1.00 96.62 181 CYS A N 1
ATOM 1411 C CA . CYS A 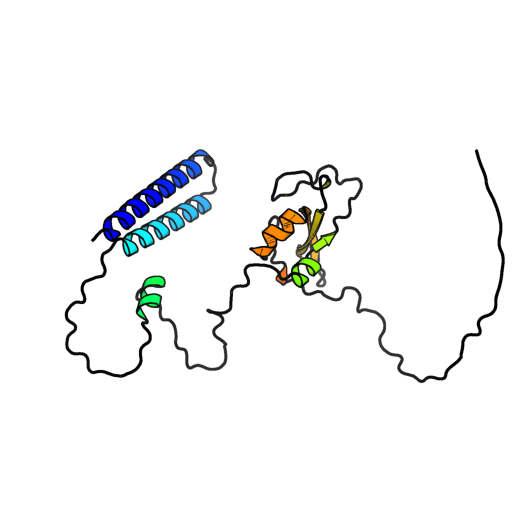1 181 ? 6.029 -5.427 -1.958 1.00 96.62 181 CYS A CA 1
ATOM 1412 C C . CYS A 1 181 ? 5.438 -4.035 -2.285 1.00 96.62 181 CYS A C 1
ATOM 1414 O O . CYS A 1 181 ? 4.526 -3.955 -3.113 1.00 96.62 181 CYS A O 1
ATOM 1416 N N . PRO A 1 182 ? 5.940 -2.935 -1.692 1.00 96.31 182 PRO A N 1
ATOM 1417 C CA . PRO A 1 182 ? 5.428 -1.589 -1.964 1.00 96.31 182 PRO A CA 1
ATOM 1418 C C . PRO A 1 182 ? 5.701 -1.114 -3.401 1.00 96.31 182 PRO A C 1
ATOM 1420 O O . PRO A 1 182 ? 4.978 -0.252 -3.895 1.00 96.31 182 PRO A O 1
ATOM 1423 N N . VAL A 1 183 ? 6.693 -1.700 -4.085 1.00 96.00 183 VAL A N 1
ATOM 1424 C CA . VAL A 1 183 ? 7.075 -1.324 -5.455 1.00 96.00 183 VAL A CA 1
ATOM 1425 C C . VAL A 1 183 ? 6.280 -2.118 -6.493 1.00 96.00 183 VAL A C 1
ATOM 1427 O O . VAL A 1 183 ? 5.481 -1.551 -7.234 1.00 96.00 183 VAL A O 1
ATOM 1430 N N . CYS A 1 184 ? 6.433 -3.446 -6.521 1.00 95.00 184 CYS A N 1
ATOM 1431 C CA . CYS A 1 184 ? 5.820 -4.291 -7.557 1.00 95.00 184 CYS A CA 1
ATOM 1432 C C . CYS A 1 184 ? 4.503 -4.969 -7.145 1.00 95.00 184 CYS A C 1
ATOM 1434 O O . CYS A 1 184 ? 3.867 -5.624 -7.968 1.00 95.00 184 CYS A O 1
ATOM 1436 N N . ARG A 1 185 ? 4.082 -4.841 -5.878 1.00 94.25 185 ARG A N 1
ATOM 1437 C CA . ARG A 1 185 ? 2.870 -5.466 -5.308 1.00 94.25 185 ARG A CA 1
ATOM 1438 C C . ARG A 1 185 ? 2.830 -6.997 -5.320 1.00 94.25 185 ARG A C 1
ATOM 1440 O O . ARG A 1 185 ? 1.779 -7.560 -5.004 1.00 94.25 185 ARG A O 1
ATOM 1447 N N . ALA A 1 186 ? 3.944 -7.664 -5.620 1.00 92.88 186 ALA A N 1
ATOM 1448 C CA . ALA A 1 186 ? 4.056 -9.110 -5.479 1.00 92.88 186 ALA A CA 1
ATOM 1449 C C . ALA A 1 186 ? 3.834 -9.536 -4.017 1.00 92.88 186 ALA A C 1
ATOM 1451 O O . ALA A 1 186 ? 4.283 -8.846 -3.097 1.00 92.88 186 ALA A O 1
ATOM 1452 N N . ASP A 1 187 ? 3.130 -10.652 -3.815 1.00 92.88 187 ASP A N 1
ATOM 1453 C CA . ASP A 1 187 ? 2.917 -11.258 -2.497 1.00 92.88 187 ASP A CA 1
ATOM 1454 C C . ASP A 1 187 ? 4.161 -12.056 -2.105 1.00 92.88 187 ASP A C 1
ATOM 1456 O O . ASP A 1 187 ? 4.520 -13.028 -2.763 1.00 92.88 187 ASP A O 1
ATOM 1460 N N . LEU A 1 188 ? 4.837 -11.645 -1.038 1.00 93.00 188 LEU A N 1
ATOM 1461 C CA . LEU A 1 188 ? 6.102 -12.254 -0.631 1.00 93.00 188 LEU A CA 1
ATOM 1462 C C . LEU A 1 188 ? 5.922 -13.591 0.099 1.00 93.00 188 LEU A C 1
ATOM 1464 O O . LEU A 1 188 ? 6.900 -14.294 0.333 1.00 93.00 188 LEU A O 1
ATOM 1468 N N . ARG A 1 189 ? 4.685 -13.994 0.415 1.00 91.44 189 ARG A N 1
ATOM 1469 C CA . ARG A 1 189 ? 4.403 -15.320 0.989 1.00 91.44 189 ARG A CA 1
ATOM 1470 C C . ARG A 1 189 ? 4.530 -16.443 -0.033 1.00 91.44 189 ARG A C 1
ATOM 1472 O O . ARG A 1 189 ? 4.674 -17.597 0.355 1.00 91.44 189 ARG A O 1
ATOM 1479 N N . THR A 1 190 ? 4.454 -16.124 -1.326 1.00 86.25 190 THR A N 1
ATOM 1480 C CA . THR A 1 190 ? 4.557 -17.123 -2.401 1.00 86.25 190 THR A CA 1
ATOM 1481 C C . THR A 1 190 ? 5.998 -17.517 -2.698 1.00 86.25 190 THR A C 1
ATOM 1483 O O . THR A 1 190 ? 6.228 -18.404 -3.518 1.00 86.25 190 THR A O 1
ATOM 1486 N N . LEU A 1 191 ? 6.967 -16.869 -2.047 1.00 79.75 191 LEU A N 1
ATOM 1487 C CA . LEU A 1 191 ? 8.360 -17.281 -2.057 1.00 79.75 191 LEU A CA 1
ATOM 1488 C C . LEU A 1 191 ? 8.478 -18.550 -1.228 1.00 79.75 191 LEU A C 1
ATOM 1490 O O . LEU A 1 191 ? 8.834 -18.537 -0.052 1.00 79.75 191 LEU A O 1
ATOM 1494 N N . ASN A 1 192 ? 8.136 -19.670 -1.854 1.00 62.09 192 ASN A N 1
ATOM 1495 C CA . ASN A 1 192 ? 8.568 -20.947 -1.337 1.00 62.09 192 ASN A CA 1
ATOM 1496 C C . ASN A 1 192 ? 10.104 -20.886 -1.334 1.00 62.09 192 ASN A C 1
ATOM 1498 O O . ASN A 1 192 ? 10.663 -20.528 -2.381 1.00 62.09 192 ASN A O 1
ATOM 1502 N N . PRO A 1 193 ? 10.794 -21.179 -0.214 1.00 56.56 193 PRO A N 1
ATOM 1503 C CA . PRO A 1 193 ? 12.240 -21.349 -0.202 1.00 56.56 193 PRO A CA 1
ATOM 1504 C C . PRO A 1 193 ? 12.544 -22.592 -1.037 1.00 56.56 193 PRO A C 1
ATOM 1506 O O . PRO A 1 193 ? 12.737 -23.699 -0.540 1.00 56.56 193 PRO A O 1
ATOM 1509 N N . THR A 1 194 ? 12.476 -22.424 -2.350 1.00 49.47 194 THR A N 1
ATOM 1510 C CA . THR A 1 194 ? 12.828 -23.440 -3.314 1.00 49.47 194 THR A CA 1
ATOM 1511 C C . THR A 1 194 ? 14.320 -23.559 -3.127 1.00 49.47 194 THR A C 1
ATOM 1513 O O . THR A 1 194 ? 15.049 -22.615 -3.398 1.00 49.47 194 THR A O 1
ATOM 1516 N N . ASN A 1 195 ? 14.733 -24.659 -2.510 1.00 43.31 195 ASN A N 1
ATOM 1517 C CA . ASN A 1 195 ? 16.113 -25.023 -2.247 1.00 43.31 195 ASN A CA 1
ATOM 1518 C C . ASN A 1 195 ? 16.924 -24.882 -3.548 1.00 43.31 195 ASN A C 1
ATOM 1520 O O . ASN A 1 195 ? 17.043 -25.839 -4.310 1.00 43.31 195 ASN A O 1
ATOM 1524 N N . THR A 1 196 ? 17.491 -23.705 -3.819 1.00 42.97 196 THR A N 1
ATOM 1525 C CA . THR A 1 196 ? 18.253 -23.426 -5.047 1.00 42.97 196 THR A CA 1
ATOM 1526 C C . THR A 1 196 ? 19.596 -24.174 -5.082 1.00 42.97 196 THR A C 1
ATOM 1528 O O . THR A 1 196 ? 20.412 -23.897 -5.943 1.00 42.97 196 THR A O 1
ATOM 1531 N N . ASN A 1 197 ? 19.839 -25.147 -4.189 1.00 43.84 197 ASN A N 1
ATOM 1532 C CA . ASN A 1 197 ? 21.069 -25.950 -4.134 1.00 43.84 197 ASN A CA 1
ATOM 1533 C C . ASN A 1 197 ? 20.863 -27.460 -3.856 1.00 43.84 197 ASN A C 1
ATOM 1535 O O . ASN A 1 197 ? 21.827 -28.157 -3.549 1.00 43.84 197 ASN A O 1
ATOM 1539 N N . ALA A 1 198 ? 19.655 -28.025 -3.974 1.00 40.78 198 ALA A N 1
ATOM 1540 C CA . ALA A 1 198 ? 19.451 -29.476 -3.801 1.00 40.78 198 ALA A CA 1
ATOM 1541 C C . ALA A 1 198 ? 19.545 -30.229 -5.143 1.00 40.78 198 ALA A C 1
ATOM 1543 O O . ALA A 1 198 ? 18.566 -30.791 -5.625 1.00 40.78 198 ALA A O 1
ATOM 1544 N N . GLY A 1 199 ? 20.724 -30.194 -5.770 1.00 42.25 199 GLY A N 1
ATOM 1545 C CA . GLY A 1 199 ? 20.919 -30.685 -7.137 1.00 42.25 199 GLY A CA 1
ATOM 1546 C C . GLY A 1 199 ? 22.277 -31.316 -7.440 1.00 42.25 199 GLY A C 1
ATOM 1547 O O . GLY A 1 199 ? 22.710 -31.222 -8.578 1.00 42.25 199 GLY A O 1
ATOM 1548 N N . THR A 1 200 ? 22.972 -31.922 -6.470 1.00 42.41 200 THR A N 1
ATOM 1549 C CA . THR A 1 200 ? 23.977 -33.004 -6.661 1.00 42.41 200 THR A CA 1
ATOM 1550 C C . THR A 1 200 ? 24.425 -33.466 -5.270 1.00 42.41 200 THR A C 1
ATOM 1552 O O . THR A 1 200 ? 25.228 -32.824 -4.608 1.00 42.41 200 THR A O 1
ATOM 1555 N N . THR A 1 201 ? 23.839 -34.504 -4.686 1.00 37.81 201 THR A N 1
ATOM 1556 C CA . THR A 1 201 ? 24.436 -35.843 -4.737 1.00 37.81 201 THR A CA 1
ATOM 1557 C C . THR A 1 201 ? 23.423 -36.836 -4.175 1.00 37.81 201 THR A C 1
ATOM 1559 O O . THR A 1 201 ? 23.133 -36.865 -2.981 1.00 37.81 201 THR A O 1
ATOM 1562 N N . ALA A 1 202 ? 22.871 -37.667 -5.054 1.00 42.72 202 ALA A N 1
ATOM 1563 C CA . ALA A 1 202 ? 22.235 -38.899 -4.639 1.00 42.72 202 ALA A CA 1
ATOM 1564 C C . ALA A 1 202 ? 23.328 -39.952 -4.392 1.00 42.72 202 ALA A C 1
ATOM 1566 O O . ALA A 1 202 ? 24.113 -40.254 -5.283 1.00 42.72 202 ALA A O 1
ATOM 1567 N N . ASN A 1 203 ? 23.273 -40.544 -3.200 1.00 45.72 203 ASN A N 1
ATOM 1568 C CA . ASN A 1 203 ? 23.531 -41.958 -2.936 1.00 45.72 203 ASN A CA 1
ATOM 1569 C C . ASN A 1 203 ? 24.991 -42.472 -2.941 1.00 45.72 203 ASN A C 1
ATOM 1571 O O . ASN A 1 203 ? 25.514 -42.917 -3.958 1.00 45.72 203 ASN A O 1
ATOM 1575 N N . ALA A 1 204 ? 25.577 -42.569 -1.743 1.00 39.94 204 ALA A N 1
ATOM 1576 C CA . ALA A 1 204 ? 26.531 -43.624 -1.395 1.00 39.94 204 ALA A CA 1
ATOM 1577 C C . ALA A 1 204 ? 26.356 -43.996 0.086 1.00 39.94 204 ALA A C 1
ATOM 1579 O O . ALA A 1 204 ? 27.020 -43.467 0.973 1.00 39.94 204 ALA A O 1
ATOM 1580 N N . ASN A 1 205 ? 25.414 -44.900 0.353 1.00 45.53 205 ASN A N 1
ATOM 1581 C CA . ASN A 1 205 ? 25.367 -45.649 1.601 1.00 45.53 205 ASN A CA 1
ATOM 1582 C C . ASN A 1 205 ? 26.275 -46.881 1.447 1.00 45.53 205 ASN A C 1
ATOM 1584 O O . ASN A 1 205 ? 25.869 -47.859 0.823 1.00 45.53 205 ASN A O 1
ATOM 1588 N N . ALA A 1 206 ? 27.501 -46.821 1.972 1.00 40.62 206 ALA A N 1
ATOM 1589 C CA . ALA A 1 206 ? 28.341 -47.993 2.220 1.00 40.62 206 ALA A CA 1
ATOM 1590 C C . ALA A 1 206 ? 29.387 -47.687 3.309 1.00 40.62 206 ALA A C 1
ATOM 1592 O O . ALA A 1 206 ? 30.376 -47.012 3.058 1.00 40.62 206 ALA A O 1
ATOM 1593 N N . SER A 1 207 ? 29.113 -48.213 4.504 1.00 44.25 207 SER A N 1
ATOM 1594 C CA . SER A 1 207 ? 30.045 -48.805 5.475 1.00 44.25 207 SER A CA 1
ATOM 1595 C C . SER A 1 207 ? 31.307 -48.044 5.922 1.00 44.25 207 SER A C 1
ATOM 1597 O O . SER A 1 207 ? 32.248 -47.824 5.167 1.00 44.25 207 SER A O 1
ATOM 1599 N N . ALA A 1 208 ? 31.366 -47.813 7.238 1.00 43.72 208 ALA A N 1
ATOM 1600 C CA . ALA A 1 208 ? 32.578 -47.566 8.027 1.00 43.72 208 ALA A CA 1
ATOM 1601 C C . ALA A 1 208 ? 33.668 -48.646 7.788 1.00 43.72 208 ALA A C 1
ATOM 1603 O O . ALA A 1 208 ? 33.329 -49.778 7.426 1.00 43.72 208 ALA A O 1
ATOM 1604 N N . PRO A 1 209 ? 34.961 -48.339 8.019 1.00 48.59 209 PRO A N 1
ATOM 1605 C CA . PRO A 1 209 ? 35.510 -48.377 9.380 1.00 48.59 209 PRO A CA 1
ATOM 1606 C C . PRO A 1 209 ? 36.462 -47.208 9.707 1.00 48.59 209 PRO A C 1
ATOM 1608 O O . PRO A 1 209 ? 36.868 -46.440 8.842 1.00 48.59 209 PRO A O 1
ATOM 1611 N N . GLY A 1 210 ? 36.759 -47.062 11.000 1.00 51.16 210 GLY A N 1
ATOM 1612 C CA . GLY A 1 210 ? 37.445 -45.914 11.586 1.00 51.16 210 GLY A CA 1
ATOM 1613 C C . GLY A 1 210 ? 38.937 -45.763 11.281 1.00 51.16 210 GLY A C 1
ATOM 1614 O O . GLY A 1 210 ? 39.616 -46.683 10.832 1.00 51.16 210 GLY A O 1
ATOM 1615 N N . GLY A 1 211 ? 39.423 -44.568 11.610 1.00 40.25 211 GLY A N 1
ATOM 1616 C CA . GLY A 1 211 ? 40.828 -44.186 11.672 1.00 40.25 211 GLY A CA 1
ATOM 1617 C C . GLY A 1 211 ? 40.954 -42.879 12.455 1.00 40.25 211 GLY A C 1
ATOM 1618 O O . GLY A 1 211 ? 40.406 -41.858 12.044 1.00 40.25 211 GLY A O 1
ATOM 1619 N N . GLU A 1 212 ? 41.608 -42.940 13.613 1.00 53.03 212 GLU A N 1
ATOM 1620 C CA . GLU A 1 212 ? 42.023 -41.788 14.423 1.00 53.03 212 GLU A CA 1
ATOM 1621 C C . GLU A 1 212 ? 43.006 -40.893 13.645 1.00 53.03 212 GLU A C 1
ATOM 1623 O O . GLU A 1 212 ? 43.904 -41.423 12.987 1.00 53.03 212 GLU A O 1
ATOM 1628 N N . PRO A 1 213 ? 42.908 -39.553 13.741 1.00 60.59 213 PRO A N 1
ATOM 1629 C CA . PRO A 1 213 ? 43.998 -38.669 13.358 1.00 60.59 213 PRO A CA 1
ATOM 1630 C C . PRO A 1 213 ? 44.892 -38.322 14.561 1.00 60.59 213 PRO A C 1
ATOM 1632 O O . PRO A 1 213 ? 44.464 -37.723 15.548 1.00 60.59 213 PRO A O 1
ATOM 1635 N N . ASP A 1 214 ? 46.153 -38.708 14.407 1.00 54.31 214 ASP A N 1
ATOM 1636 C CA . ASP A 1 214 ? 47.336 -38.405 15.213 1.00 54.31 214 ASP A CA 1
ATOM 1637 C C . ASP A 1 214 ? 47.632 -36.881 15.272 1.00 54.31 214 ASP A C 1
ATOM 1639 O O . ASP A 1 214 ? 47.614 -36.222 14.224 1.00 54.31 214 ASP A O 1
ATOM 1643 N N . PRO A 1 215 ? 47.911 -36.274 16.445 1.00 62.00 215 PRO A N 1
ATOM 1644 C CA . PRO A 1 215 ? 48.297 -34.871 16.551 1.00 62.00 215 PRO A CA 1
ATOM 1645 C C . PRO A 1 215 ? 49.825 -34.723 16.612 1.00 62.00 215 PRO A C 1
ATOM 1647 O O . PRO A 1 215 ? 50.405 -34.741 17.696 1.00 62.00 215 PRO A O 1
ATOM 1650 N N . SER A 1 216 ? 50.502 -34.527 15.474 1.00 58.28 216 SER A N 1
ATOM 1651 C CA . SER A 1 216 ? 51.926 -34.129 15.443 1.00 58.28 216 SER A CA 1
ATOM 1652 C C . SER A 1 216 ? 52.378 -33.552 14.091 1.00 58.28 216 SER A C 1
ATOM 1654 O O . SER A 1 216 ? 52.627 -34.307 13.160 1.00 58.28 216 SER A O 1
ATOM 1656 N N . ALA A 1 217 ? 52.519 -32.221 14.002 1.00 52.72 217 ALA A N 1
ATOM 1657 C CA . ALA A 1 217 ? 53.497 -31.480 13.171 1.00 52.72 217 ALA A CA 1
ATOM 1658 C C . ALA A 1 217 ? 53.162 -29.972 13.274 1.00 52.72 217 ALA A C 1
ATOM 1660 O O . ALA A 1 217 ? 52.173 -29.528 12.707 1.00 52.72 217 ALA A O 1
ATOM 1661 N N . SER A 1 218 ? 53.761 -29.123 14.117 1.00 54.16 218 SER A N 1
ATOM 1662 C CA . SER A 1 218 ? 55.150 -28.628 14.178 1.00 54.16 218 SER A CA 1
ATOM 1663 C C . SER A 1 218 ? 55.765 -28.217 12.828 1.00 54.16 218 SER A C 1
ATOM 1665 O O . SER A 1 218 ? 56.299 -29.053 12.106 1.00 54.16 218 SER A O 1
ATOM 1667 N N . GLY A 1 219 ? 55.754 -26.907 12.553 1.00 52.53 219 GLY A N 1
ATOM 1668 C CA . GLY A 1 219 ? 56.508 -26.214 11.496 1.00 52.53 219 GLY A CA 1
ATOM 1669 C C . GLY A 1 219 ? 55.797 -24.898 11.150 1.00 52.53 21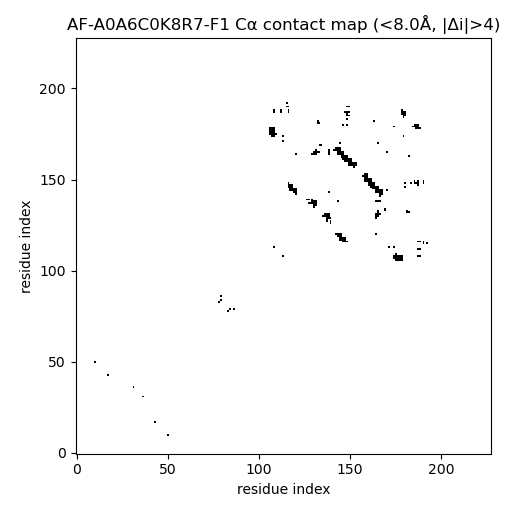9 GLY A C 1
ATOM 1670 O O . GLY A 1 219 ? 54.712 -24.931 10.595 1.00 52.53 219 GLY A O 1
ATOM 1671 N N . GLY A 1 220 ? 56.237 -23.702 11.543 1.00 51.44 220 GLY A N 1
ATOM 1672 C CA . GLY A 1 220 ? 57.607 -23.201 11.539 1.00 51.44 220 GLY A CA 1
ATOM 1673 C C . GLY A 1 220 ? 57.874 -22.533 10.188 1.00 51.44 220 GLY A C 1
ATOM 1674 O O . GLY A 1 220 ? 58.432 -23.168 9.303 1.00 51.44 220 GLY A O 1
ATOM 1675 N N . GLY A 1 221 ? 57.445 -21.279 10.015 1.00 50.94 221 GLY A N 1
ATOM 1676 C CA . GLY A 1 221 ? 57.624 -20.530 8.769 1.00 50.94 221 GLY A CA 1
ATOM 1677 C C . GLY A 1 221 ? 57.557 -19.024 8.999 1.00 50.94 221 GLY A C 1
ATOM 1678 O O . GLY A 1 221 ? 56.480 -18.446 9.074 1.00 50.94 221 GLY A O 1
ATOM 1679 N N . VAL A 1 222 ? 58.733 -18.421 9.147 1.00 62.34 222 VAL A N 1
ATOM 1680 C CA . VAL A 1 222 ? 59.005 -16.988 9.319 1.00 62.34 222 VAL A CA 1
ATOM 1681 C C . VAL A 1 222 ? 59.407 -16.423 7.955 1.00 62.34 222 VAL A C 1
ATOM 1683 O O . VAL A 1 222 ? 60.302 -17.010 7.354 1.00 62.34 222 VAL A O 1
ATOM 1686 N N . HIS A 1 223 ? 58.826 -15.311 7.480 1.00 48.97 223 HIS A N 1
ATOM 1687 C CA . HIS A 1 223 ? 59.474 -14.349 6.554 1.00 48.97 223 HIS A CA 1
ATOM 1688 C C . HIS A 1 223 ? 58.595 -13.082 6.342 1.00 48.97 223 HIS A C 1
ATOM 1690 O O . HIS A 1 223 ? 57.433 -13.111 6.741 1.00 48.97 223 HIS A O 1
ATOM 1696 N N . PRO A 1 224 ? 59.114 -11.951 5.813 1.00 66.94 224 PRO A N 1
ATOM 1697 C CA . PRO A 1 224 ? 59.371 -10.748 6.597 1.00 66.94 224 PRO A CA 1
ATOM 1698 C C . PRO A 1 224 ? 58.719 -9.480 6.015 1.00 66.94 224 PRO A C 1
ATOM 1700 O O . PRO A 1 224 ? 58.135 -9.475 4.932 1.00 66.94 224 PRO A O 1
ATOM 1703 N N . ASP A 1 225 ? 58.897 -8.395 6.765 1.00 56.59 225 ASP A N 1
ATOM 1704 C CA . ASP A 1 225 ? 58.816 -6.998 6.344 1.00 56.59 225 ASP A CA 1
ATOM 1705 C C . ASP A 1 225 ? 59.328 -6.726 4.920 1.00 56.59 225 ASP A C 1
ATOM 1707 O O . ASP A 1 225 ? 60.462 -7.066 4.573 1.00 56.59 225 ASP A O 1
ATOM 1711 N N . VAL A 1 226 ? 58.535 -5.968 4.159 1.00 61.22 226 VAL A N 1
ATOM 1712 C CA . VAL A 1 226 ? 59.030 -5.062 3.118 1.00 61.22 226 VAL A CA 1
ATOM 1713 C C . VAL A 1 226 ? 58.318 -3.723 3.298 1.00 61.22 226 VAL A C 1
ATOM 1715 O O . VAL A 1 226 ? 57.135 -3.581 3.001 1.00 61.22 226 VAL A O 1
ATOM 1718 N N . GLN A 1 227 ? 59.072 -2.748 3.802 1.00 66.81 227 GLN A N 1
ATOM 1719 C CA . GLN A 1 227 ? 58.778 -1.325 3.681 1.00 66.81 227 GLN A CA 1
ATOM 1720 C C . GLN A 1 227 ? 59.194 -0.841 2.290 1.00 66.81 227 GLN A C 1
ATOM 1722 O O . GLN A 1 227 ? 60.283 -1.186 1.823 1.00 66.81 227 GLN A O 1
ATOM 1727 N N . SER A 1 228 ? 58.375 0.009 1.675 1.00 66.06 228 SER A N 1
ATOM 1728 C CA . SER A 1 228 ? 58.774 1.109 0.783 1.00 66.06 228 SER A CA 1
ATOM 1729 C C . SER A 1 228 ? 57.620 2.097 0.688 1.00 66.06 228 SER A C 1
ATOM 1731 O O . SER A 1 228 ? 56.498 1.631 0.394 1.00 66.06 228 SER A O 1
#

Foldseek 3Di:
DPPVVVLVVVLVVVVVVLVVVVVVVCVVPVPDDPVVVVVSVVVSVVVVVVSVLVPDDPDDPDPDDDDDDDDDDDPCVVVCSVPHPPPPPDPDPDDDDPPCVPVDPQQADDPVLLVLQKDWDDDDVVQQPAAAPQPRHRLVPATKIWGQAFADDPDPPDTDTDTHMHHPVRSVVNRNGHQADPPPRGRSVPPDVPVPPPDDDDDDDDDDDDDDDDDDDDDDDDDDDDDD

Radius of gyration: 31.18 Å; Cα contacts (8 Å, |Δi|>4): 151; chains: 1; bounding box: 107×69×49 Å

InterPro domains:
  IPR001841 Zinc finger, RING-type [PS50089] (132-185)
  IPR013083 Zinc finger, RING/FYVE/PHD-type [G3DSA:3.30.40.10] (109-195)
  IPR050731 HRD1 family E3 ubiquitin-protein ligases [PTHR22763] (107-214)

Mean predicted aligned error: 18.43 Å

pLDDT: mean 75.39, std 19.08, range [37.81, 98.25]

Sequence (228 aa):
MNNHHNIRDYQLDVLSDLTFSRASFFRRHSGIPLHLIRMYLNNETQMMNLLDRLSRPPLQPQPLPPIQTTSLDIPINLIQLLFGSNATVGLGQGQGIQNQFWDAVTIGLTPQQFAAATREYQNTDLAEEDQCCICQESISTEASVDTLCPGPALGDGVTVTNHHSLHRRCATAWFAISTKCPVCRADLRTLNPTNTNAGTTANANASAPGGEPDPSASGGGVHPDVQS

Secondary structure (DSSP, 8-state):
--HHHHHHHHHHHHHHHHHHHHHHHHHH-TT--HHHHHHHHHHHHHHHHHHHHHHSPPPP---------------THHHHHHH-TT--------TT---GGGS----S--HHHHHHHEEE----TTGGG-B-TTT-SBGGGS-EEEEEEEEEE-STTPEEEEEEEEEHHHHHHHHTT-SB-TTT--BGGG-----TT--S-----------PPP--------------

Organism: NCBI:txid1070528

Nearest PDB structures (foldseek):
  8t9d-assembly1_E  TM=4.583E-01  e=4.932E+00  Homo sapiens

Solvent-accessible surface area (backbone atoms only — not comparable to full-atom values): 15034 Å² total; per-residue (Å²): 137,71,69,69,60,58,56,54,55,53,50,52,52,53,53,51,51,52,53,50,51,50,55,52,52,54,69,76,43,85,81,63,61,69,68,58,56,52,51,51,53,50,52,53,52,51,52,51,52,50,51,52,60,70,66,49,72,78,76,73,81,68,86,70,74,94,73,83,88,78,89,89,79,77,78,61,62,64,59,40,70,75,61,36,96,79,56,76,76,76,85,68,92,63,86,91,69,80,78,64,86,77,55,78,76,75,48,33,49,51,73,68,48,47,58,72,29,37,44,78,55,76,85,50,100,82,53,89,76,48,52,12,86,83,81,70,44,58,38,84,80,53,71,33,24,24,35,62,35,82,40,66,71,78,53,97,87,43,58,44,73,41,73,50,62,29,33,44,69,56,46,54,62,48,30,59,65,28,47,48,43,92,83,82,58,40,59,48,79,76,63,66,86,67,69,92,75,83,81,84,82,87,84,84,91,75,80,86,82,90,78,87,85,82,93,84,83,91,81,89,86,87,84,80,90,82,89,131